Protein AF-A0A9D1NBH6-F1 (afdb_monomer)

pLDDT: mean 83.74, std 15.56, range [37.09, 98.56]

Foldseek 3Di:
DDDPPLCDLVNLLVLLLVQCQVPAPVCQDLVNSCVSVVHHSVSNCVNAVDSVSSLVSNLVVLVVVLVVLQPDDDPVDQNLLSNLLSLLVCLQNRLRSNCSHPVDDDPDPVPPAPVLPHPPPNPVQLVSCCVPPVDDSVLSSVLNVQSVVVSVVSSVCNSVVVDDDDSVRSSVVSVVSSVVSVVVCVVVVVVVVVD

Organism: NCBI:txid2840952

Sequence (195 aa):
MPPKIRISKEEIGRQAFELVRRQGIDALTAKSLARALNCSTQPIFWWFGTMQEVTDCVIRQAKNLFAEYVRRSDADSHAFKAIGLNYIAFAKDEKELFKLLFMRRRADAADTPDIVNSEENSPFILEAVRAESGLSEDDAKRVFRELWLFSHGIATMIATATADFGDRAIRQMLSDVYRGVLLHIESTGDRSDRR

Structure (mmCIF, N/CA/C/O backbone):
data_AF-A0A9D1NBH6-F1
#
_entry.id   AF-A0A9D1NBH6-F1
#
loop_
_atom_site.group_PDB
_atom_site.id
_atom_site.type_symbol
_atom_site.label_atom_id
_atom_site.label_alt_id
_atom_site.label_comp_id
_atom_site.label_asym_id
_atom_site.label_entity_id
_atom_site.label_seq_id
_atom_site.pdbx_PDB_ins_code
_atom_site.Cartn_x
_atom_site.Cartn_y
_atom_site.Cartn_z
_atom_site.occupancy
_atom_site.B_iso_or_equiv
_atom_site.auth_seq_id
_atom_site.auth_comp_id
_atom_site.auth_asym_id
_atom_site.auth_atom_id
_atom_site.pdbx_PDB_model_num
ATOM 1 N N . MET A 1 1 ? 13.094 10.812 -44.076 1.00 44.03 1 MET A N 1
ATOM 2 C CA . MET A 1 1 ? 13.658 10.645 -42.715 1.00 44.03 1 MET A CA 1
ATOM 3 C C . MET A 1 1 ? 12.732 9.722 -41.940 1.00 44.03 1 MET A C 1
ATOM 5 O O . MET A 1 1 ? 11.534 9.974 -41.998 1.00 44.03 1 MET A O 1
ATOM 9 N N . PRO A 1 2 ? 13.214 8.662 -41.270 1.00 40.12 2 PRO A N 1
ATOM 10 C CA . PRO A 1 2 ? 12.332 7.829 -40.464 1.00 40.12 2 PRO A CA 1
ATOM 11 C C . PRO A 1 2 ? 12.016 8.551 -39.141 1.00 40.12 2 PRO A C 1
ATOM 13 O O . PRO A 1 2 ? 12.884 9.253 -38.608 1.00 40.12 2 PRO A O 1
ATOM 16 N N . PRO A 1 3 ? 10.786 8.441 -38.618 1.00 50.81 3 PRO A N 1
ATOM 17 C CA . PRO A 1 3 ? 10.359 9.217 -37.466 1.00 50.81 3 PRO A CA 1
ATOM 18 C C . PRO A 1 3 ? 11.076 8.696 -36.216 1.00 50.81 3 PRO A C 1
ATOM 20 O O . PRO A 1 3 ? 10.952 7.526 -35.859 1.00 50.81 3 PRO A O 1
ATOM 23 N N . LYS A 1 4 ? 11.832 9.556 -35.522 1.00 56.53 4 LYS A N 1
ATOM 24 C CA . LYS A 1 4 ? 12.302 9.250 -34.164 1.00 56.53 4 LYS A CA 1
ATOM 25 C C . LYS A 1 4 ? 11.088 9.313 -33.245 1.00 56.53 4 LYS A C 1
ATOM 27 O O . LYS A 1 4 ? 10.774 10.382 -32.728 1.00 56.53 4 LYS A O 1
ATOM 32 N N . ILE A 1 5 ? 10.408 8.188 -33.045 1.00 57.88 5 ILE A N 1
ATOM 33 C CA . ILE A 1 5 ? 9.466 8.053 -31.933 1.00 57.88 5 ILE A CA 1
ATOM 34 C C . ILE A 1 5 ? 10.310 8.162 -30.658 1.00 57.88 5 ILE A C 1
ATOM 36 O O . ILE A 1 5 ? 11.003 7.229 -30.256 1.00 57.88 5 ILE A O 1
ATOM 40 N N . ARG A 1 6 ? 10.347 9.370 -30.089 1.00 73.75 6 ARG A N 1
ATOM 41 C CA . ARG A 1 6 ? 10.989 9.667 -28.810 1.00 73.75 6 ARG A CA 1
ATOM 42 C C . ARG A 1 6 ? 10.035 9.190 -27.726 1.00 73.75 6 ARG A C 1
ATOM 44 O O . ARG A 1 6 ? 9.086 9.893 -27.402 1.00 73.75 6 ARG A O 1
ATOM 51 N N . ILE A 1 7 ? 10.270 7.993 -27.199 1.00 86.69 7 ILE A N 1
ATOM 52 C CA . ILE A 1 7 ? 9.610 7.547 -25.970 1.00 86.69 7 ILE A CA 1
ATOM 53 C C . ILE A 1 7 ? 9.874 8.615 -24.903 1.00 86.69 7 ILE A C 1
ATOM 55 O O . ILE A 1 7 ? 11.026 9.020 -24.706 1.00 86.69 7 ILE A O 1
ATOM 59 N N . SER A 1 8 ? 8.809 9.122 -24.286 1.00 93.19 8 SER A N 1
ATOM 60 C CA . SER A 1 8 ? 8.903 10.188 -23.293 1.00 93.19 8 SER A CA 1
ATOM 61 C C . SER A 1 8 ? 9.285 9.632 -21.919 1.00 93.19 8 SER A C 1
ATOM 63 O O . SER A 1 8 ? 9.157 8.431 -21.655 1.00 93.19 8 SER A O 1
ATOM 65 N N . LYS A 1 9 ? 9.750 10.511 -21.026 1.00 94.56 9 LYS A N 1
ATOM 66 C CA . LYS A 1 9 ? 10.079 10.139 -19.645 1.00 94.56 9 LYS A CA 1
ATOM 67 C C . LYS A 1 9 ? 8.855 9.596 -18.902 1.00 94.56 9 LYS A C 1
ATOM 69 O O . LYS A 1 9 ? 8.974 8.644 -18.134 1.00 94.56 9 LYS A O 1
ATOM 74 N N . GLU A 1 10 ? 7.690 10.178 -19.168 1.00 95.38 10 GLU A N 1
ATOM 75 C CA . GLU A 1 10 ? 6.401 9.805 -18.582 1.00 95.38 10 GLU A CA 1
ATOM 76 C C . GLU A 1 10 ? 5.987 8.400 -19.019 1.00 95.38 10 GLU A C 1
ATOM 78 O O . GLU A 1 10 ? 5.589 7.596 -18.181 1.00 95.38 10 GLU A O 1
ATOM 83 N N . GLU A 1 11 ? 6.143 8.067 -20.304 1.00 95.69 11 GLU A N 1
ATOM 84 C CA . GLU A 1 11 ? 5.810 6.733 -20.811 1.00 95.69 11 GLU A CA 1
ATOM 85 C C . GLU A 1 11 ? 6.718 5.654 -20.206 1.00 95.69 11 GLU A C 1
ATOM 87 O O . GLU A 1 11 ? 6.232 4.604 -19.787 1.00 95.69 11 GLU A O 1
ATOM 92 N N . ILE A 1 12 ? 8.022 5.925 -20.073 1.00 96.94 12 ILE A N 1
ATOM 93 C CA . ILE A 1 12 ? 8.953 5.014 -19.386 1.00 96.94 12 ILE A CA 1
ATOM 94 C C . ILE A 1 12 ? 8.532 4.826 -17.925 1.00 96.94 12 ILE A C 1
ATOM 96 O O . ILE A 1 12 ? 8.467 3.692 -17.448 1.00 96.94 12 ILE A O 1
ATOM 100 N N . GLY A 1 13 ? 8.219 5.919 -17.222 1.00 97.62 13 GLY A N 1
ATOM 101 C CA . GLY A 1 13 ? 7.777 5.882 -15.828 1.00 97.62 13 GLY A CA 1
ATOM 102 C C . GLY A 1 13 ? 6.480 5.094 -15.637 1.00 97.62 13 GLY A C 1
ATOM 103 O O . GLY A 1 13 ? 6.385 4.291 -14.708 1.00 97.62 13 GLY A O 1
ATOM 104 N N . ARG A 1 14 ? 5.507 5.269 -16.537 1.00 98.12 14 ARG A N 1
ATOM 105 C CA . ARG A 1 14 ? 4.223 4.556 -16.527 1.00 98.12 14 ARG A CA 1
ATOM 106 C C . ARG A 1 14 ? 4.402 3.058 -16.770 1.00 98.12 14 ARG A C 1
ATOM 108 O O . ARG A 1 14 ? 3.813 2.247 -16.063 1.00 98.12 14 ARG A O 1
ATOM 115 N N . GLN A 1 15 ? 5.232 2.679 -17.741 1.00 98.06 15 GLN A N 1
ATOM 116 C CA . GLN A 1 15 ? 5.502 1.268 -18.041 1.00 98.06 15 GLN A CA 1
ATOM 117 C C . GLN A 1 15 ? 6.298 0.588 -16.928 1.00 98.06 15 GLN A C 1
ATOM 119 O O . GLN A 1 15 ? 6.012 -0.555 -16.580 1.00 98.06 15 GLN A O 1
ATOM 124 N N . ALA A 1 16 ? 7.259 1.292 -16.324 1.00 98.38 16 ALA A N 1
ATOM 125 C CA . ALA A 1 16 ? 7.968 0.803 -15.147 1.00 98.38 16 ALA A CA 1
ATOM 126 C C . ALA A 1 16 ? 7.008 0.574 -13.970 1.00 98.38 16 ALA A C 1
ATOM 128 O O . ALA A 1 16 ? 7.082 -0.464 -13.314 1.00 98.38 16 ALA A O 1
ATOM 129 N N . PHE A 1 17 ? 6.082 1.509 -13.737 1.00 98.56 17 PHE A N 1
ATOM 130 C CA . PHE A 1 17 ? 5.063 1.382 -12.700 1.00 98.56 17 PHE A CA 1
ATOM 131 C C . PHE A 1 17 ? 4.156 0.169 -12.934 1.00 98.56 17 PHE A C 1
ATOM 133 O O . PHE A 1 17 ? 4.021 -0.667 -12.043 1.00 98.56 17 PHE A O 1
ATOM 140 N N . GLU A 1 18 ? 3.601 0.016 -14.139 1.00 98.44 18 GLU A N 1
ATOM 141 C CA . GLU A 1 18 ? 2.745 -1.125 -14.490 1.00 98.44 18 GLU A CA 1
ATOM 142 C C . GLU A 1 18 ? 3.483 -2.468 -14.412 1.00 98.44 18 GLU A C 1
ATOM 144 O O . GLU A 1 18 ? 2.909 -3.469 -13.978 1.00 98.44 18 GLU A O 1
ATOM 149 N N . LEU A 1 19 ? 4.764 -2.501 -14.792 1.00 98.31 19 LEU A N 1
ATOM 150 C CA . LEU A 1 19 ? 5.593 -3.697 -14.675 1.00 98.31 19 LEU A CA 1
ATOM 151 C C . LEU A 1 19 ? 5.734 -4.129 -13.211 1.00 98.31 19 LEU A C 1
ATOM 153 O O . LEU A 1 19 ? 5.479 -5.290 -12.891 1.00 98.31 19 LEU A O 1
ATOM 157 N N . VAL A 1 20 ? 6.078 -3.194 -12.321 1.00 98.31 20 VAL A N 1
ATOM 158 C CA . VAL A 1 20 ? 6.228 -3.477 -10.886 1.00 98.31 20 VAL A CA 1
ATOM 159 C C . VAL A 1 20 ? 4.894 -3.833 -10.245 1.00 98.31 20 VAL A C 1
ATOM 161 O O . VAL A 1 20 ? 4.825 -4.796 -9.488 1.00 98.31 20 VAL A O 1
ATOM 164 N N . ARG A 1 21 ? 3.822 -3.114 -10.585 1.00 98.12 21 ARG A N 1
ATOM 165 C CA . ARG A 1 21 ? 2.466 -3.376 -10.090 1.00 98.12 21 ARG A CA 1
ATOM 166 C C . ARG A 1 21 ? 2.010 -4.812 -10.361 1.00 98.12 21 ARG A C 1
ATOM 168 O O . ARG A 1 21 ? 1.320 -5.398 -9.534 1.00 98.12 21 ARG A O 1
ATOM 175 N N . ARG A 1 22 ? 2.401 -5.384 -11.505 1.00 97.25 22 ARG A N 1
ATOM 176 C CA . ARG A 1 22 ? 1.990 -6.733 -11.930 1.00 97.25 22 ARG A CA 1
ATOM 177 C C . ARG A 1 22 ? 2.944 -7.842 -11.502 1.00 97.25 22 ARG A C 1
ATOM 179 O O . ARG A 1 22 ? 2.490 -8.955 -11.271 1.00 97.25 22 ARG A O 1
ATOM 186 N N . GLN A 1 23 ? 4.250 -7.576 -11.499 1.00 97.25 23 GLN A N 1
ATOM 187 C CA . GLN A 1 23 ? 5.280 -8.622 -11.405 1.00 97.25 23 GLN A CA 1
ATOM 188 C C . GLN A 1 23 ? 6.249 -8.434 -10.233 1.00 97.25 23 GLN A C 1
ATOM 190 O O . GLN A 1 23 ? 7.133 -9.264 -10.039 1.00 97.25 23 GLN A O 1
ATOM 195 N N . GLY A 1 24 ? 6.102 -7.363 -9.457 1.00 96.38 24 GLY A N 1
ATOM 196 C CA . GLY A 1 24 ? 6.995 -7.052 -8.351 1.00 96.38 24 GLY A CA 1
ATOM 197 C C . GLY A 1 24 ? 8.229 -6.265 -8.777 1.00 96.38 24 GLY A C 1
ATOM 198 O O . GLY A 1 24 ? 8.545 -6.103 -9.958 1.00 96.38 24 GLY A O 1
ATOM 199 N N . ILE A 1 25 ? 8.935 -5.739 -7.777 1.00 95.38 25 ILE A N 1
ATOM 200 C CA . ILE A 1 25 ? 10.095 -4.869 -7.996 1.00 95.38 25 ILE A CA 1
ATOM 201 C C . ILE A 1 25 ? 11.268 -5.597 -8.660 1.00 95.38 25 ILE A C 1
ATOM 203 O O . ILE A 1 25 ? 11.984 -4.996 -9.454 1.00 95.38 25 ILE A O 1
ATOM 207 N N . ASP A 1 26 ? 11.420 -6.898 -8.412 1.00 95.31 26 ASP A N 1
ATOM 208 C CA . ASP A 1 26 ? 12.502 -7.708 -8.982 1.00 95.31 26 ASP A CA 1
ATOM 209 C C . ASP A 1 26 ? 12.383 -7.849 -10.508 1.00 95.31 26 ASP A C 1
ATOM 211 O O . ASP A 1 26 ? 13.375 -8.067 -11.206 1.00 95.31 26 ASP A O 1
ATOM 215 N N . ALA A 1 27 ? 11.176 -7.664 -11.054 1.00 97.19 27 ALA A N 1
ATOM 216 C CA . ALA A 1 27 ? 10.950 -7.639 -12.491 1.00 97.19 27 ALA A CA 1
ATOM 217 C C . ALA A 1 27 ? 11.436 -6.338 -13.147 1.00 97.19 27 ALA A C 1
ATOM 219 O O . ALA A 1 27 ? 11.574 -6.303 -14.373 1.00 97.19 27 ALA A O 1
ATOM 220 N N . LEU A 1 28 ? 11.706 -5.268 -12.388 1.00 97.69 28 LEU A N 1
ATOM 221 C CA . LEU A 1 28 ? 12.133 -3.975 -12.922 1.00 97.69 28 LEU A CA 1
ATOM 222 C C . LEU A 1 28 ? 13.627 -3.985 -13.263 1.00 97.69 28 LEU A C 1
ATOM 224 O O . LEU A 1 28 ? 14.491 -3.623 -12.470 1.00 97.69 28 LEU A O 1
ATOM 228 N N . THR A 1 29 ? 13.930 -4.349 -14.504 1.00 97.81 29 THR A N 1
ATOM 229 C CA . THR A 1 29 ? 15.283 -4.309 -15.065 1.00 97.81 29 THR A CA 1
ATOM 230 C C . THR A 1 29 ? 15.282 -3.477 -16.340 1.00 97.81 29 THR A C 1
ATOM 232 O O . THR A 1 29 ? 14.254 -3.356 -17.009 1.00 97.81 29 THR A O 1
ATOM 235 N N . ALA A 1 30 ? 16.444 -2.960 -16.747 1.00 97.25 30 ALA A N 1
ATOM 236 C CA . ALA A 1 30 ? 16.554 -2.236 -18.015 1.00 97.25 30 ALA A CA 1
ATOM 237 C C . ALA A 1 30 ? 16.048 -3.081 -19.200 1.00 97.25 30 ALA A C 1
ATOM 239 O O . ALA A 1 30 ? 15.376 -2.568 -20.090 1.00 97.25 30 ALA A O 1
ATOM 240 N N . LYS A 1 31 ? 16.322 -4.393 -19.193 1.00 97.38 31 LYS A N 1
ATOM 241 C CA . LYS A 1 31 ? 15.937 -5.317 -20.268 1.00 97.38 31 LYS A CA 1
ATOM 242 C C . LYS A 1 31 ? 14.430 -5.576 -20.311 1.00 97.38 31 LYS A C 1
ATOM 244 O O . LYS A 1 31 ? 13.850 -5.561 -21.395 1.00 97.38 31 LYS A O 1
ATOM 249 N N . SER A 1 32 ? 13.803 -5.845 -19.167 1.00 97.94 32 SER A N 1
ATOM 250 C CA . SER A 1 32 ? 12.354 -6.081 -19.097 1.00 97.94 32 SER A CA 1
ATOM 251 C C . SER A 1 32 ? 11.569 -4.810 -19.418 1.00 97.94 32 SER A C 1
ATOM 253 O O . SER A 1 32 ? 10.613 -4.879 -20.188 1.00 97.94 32 SER A O 1
ATOM 255 N N . LEU A 1 33 ? 12.022 -3.651 -18.932 1.00 97.50 33 LEU A N 1
ATOM 256 C CA . LEU A 1 33 ? 11.413 -2.360 -19.243 1.00 97.50 33 LEU A CA 1
ATOM 257 C C . LEU A 1 33 ? 11.552 -2.003 -20.730 1.00 97.50 33 LEU A C 1
ATOM 259 O O . LEU A 1 33 ? 10.570 -1.634 -21.367 1.00 97.50 33 LEU A O 1
ATOM 263 N N . ALA A 1 34 ? 12.735 -2.194 -21.320 1.00 96.12 34 ALA A N 1
ATOM 264 C CA . ALA A 1 34 ? 12.955 -1.971 -22.750 1.00 96.12 34 ALA A CA 1
ATOM 265 C C . ALA A 1 34 ? 12.081 -2.888 -23.620 1.00 96.12 34 ALA A C 1
ATOM 267 O O . ALA A 1 34 ? 11.522 -2.450 -24.624 1.00 96.12 34 ALA A O 1
ATOM 268 N N . ARG A 1 35 ? 11.901 -4.150 -23.203 1.00 96.56 35 ARG A N 1
ATOM 269 C CA . ARG A 1 35 ? 10.979 -5.085 -23.859 1.00 96.56 35 ARG A CA 1
ATOM 270 C C . ARG A 1 35 ? 9.528 -4.604 -23.772 1.00 96.56 35 ARG A C 1
ATOM 272 O O . ARG A 1 35 ? 8.839 -4.654 -24.784 1.00 96.56 35 ARG A O 1
ATOM 279 N N . ALA A 1 36 ? 9.076 -4.136 -22.607 1.00 95.19 36 ALA A N 1
ATOM 280 C CA . ALA A 1 36 ? 7.722 -3.601 -22.429 1.00 95.19 36 ALA A CA 1
ATOM 281 C C . ALA A 1 36 ? 7.468 -2.350 -23.292 1.00 95.19 36 ALA A C 1
ATOM 283 O O . ALA A 1 36 ? 6.374 -2.165 -23.816 1.00 95.19 36 ALA A O 1
ATOM 284 N N . LEU A 1 37 ? 8.503 -1.534 -23.491 1.00 94.19 37 LEU A N 1
ATOM 285 C CA . LEU A 1 37 ? 8.489 -0.330 -24.324 1.00 94.19 37 LEU A CA 1
ATOM 286 C C . LEU A 1 37 ? 8.741 -0.591 -25.819 1.00 94.19 37 LEU A C 1
ATOM 288 O O . LEU A 1 37 ? 8.712 0.347 -26.615 1.00 94.19 37 LEU A O 1
ATOM 292 N N . ASN A 1 38 ? 9.015 -1.842 -26.206 1.00 93.88 38 ASN A N 1
ATOM 293 C CA . ASN A 1 38 ? 9.424 -2.232 -27.556 1.00 93.88 38 ASN A CA 1
ATOM 294 C C . ASN A 1 38 ? 10.607 -1.398 -28.102 1.00 93.88 38 ASN A C 1
ATOM 296 O O . ASN A 1 38 ? 10.596 -0.931 -29.243 1.00 93.88 38 ASN A O 1
ATOM 300 N N . CYS A 1 39 ? 11.636 -1.184 -27.276 1.00 92.69 39 CYS A N 1
ATOM 301 C CA . CYS A 1 39 ? 12.831 -0.421 -27.636 1.00 92.69 39 CYS A CA 1
ATOM 302 C C . CYS A 1 39 ? 14.130 -1.082 -27.146 1.00 92.69 39 CYS A C 1
ATOM 304 O O . CYS A 1 39 ? 14.119 -2.119 -26.484 1.00 92.69 39 CYS A O 1
ATOM 306 N N . SER A 1 40 ? 15.281 -0.486 -27.479 1.00 93.44 40 SER A N 1
ATOM 307 C CA . SER A 1 40 ? 16.550 -0.832 -26.824 1.00 93.44 40 SER A CA 1
ATOM 308 C C . SER A 1 40 ? 16.593 -0.267 -25.398 1.00 93.44 40 SER A C 1
ATOM 310 O O . SER A 1 40 ? 15.717 0.488 -24.986 1.00 93.44 40 SER A O 1
ATOM 312 N N . THR A 1 41 ? 17.608 -0.611 -24.610 1.00 95.06 41 THR A N 1
ATOM 313 C CA . THR A 1 41 ? 17.762 -0.064 -23.249 1.00 95.06 41 THR A CA 1
ATOM 314 C C . THR A 1 41 ? 18.207 1.400 -23.237 1.00 95.06 41 THR A C 1
ATOM 316 O O . THR A 1 41 ? 17.977 2.113 -22.266 1.00 95.06 41 THR A O 1
ATOM 319 N N . GLN A 1 42 ? 18.827 1.875 -24.316 1.00 92.88 42 GLN A N 1
ATOM 320 C CA . GLN A 1 42 ? 19.466 3.188 -24.374 1.00 92.88 42 GLN A CA 1
ATOM 321 C C . GLN A 1 42 ? 18.503 4.383 -24.193 1.00 92.88 42 GLN A C 1
ATOM 323 O O . GLN A 1 42 ? 18.857 5.290 -23.444 1.00 92.88 42 GLN A O 1
ATOM 328 N N . PRO A 1 43 ? 17.279 4.391 -24.763 1.00 91.75 43 PRO A N 1
ATOM 329 C CA . PRO A 1 43 ? 16.277 5.422 -24.487 1.00 91.75 43 PRO A CA 1
ATOM 330 C C . PRO A 1 43 ? 15.894 5.574 -23.011 1.00 91.75 43 PRO A C 1
ATOM 332 O O . PRO A 1 43 ? 15.571 6.681 -22.592 1.00 91.75 43 PRO A O 1
ATOM 335 N N . ILE A 1 44 ? 15.947 4.499 -22.216 1.00 94.94 44 ILE A N 1
ATOM 336 C CA . ILE A 1 44 ? 15.673 4.566 -20.771 1.00 94.94 44 ILE A CA 1
ATOM 337 C C . ILE A 1 44 ? 16.750 5.419 -20.098 1.00 94.94 44 ILE A C 1
ATOM 339 O O . ILE A 1 44 ? 16.432 6.363 -19.378 1.00 94.94 44 ILE A O 1
ATOM 343 N N . PHE A 1 45 ? 18.016 5.136 -20.418 1.00 95.44 45 PHE A N 1
ATOM 344 C CA . PHE A 1 45 ? 19.171 5.818 -19.833 1.00 95.44 45 PHE A CA 1
ATOM 345 C C . PHE A 1 45 ? 19.367 7.263 -20.306 1.00 95.44 45 PHE A C 1
ATOM 347 O O . PHE A 1 45 ? 20.108 8.020 -19.690 1.00 95.44 45 PHE A O 1
ATOM 354 N N . TRP A 1 46 ? 18.686 7.682 -21.377 1.00 93.88 46 TRP A N 1
ATOM 355 C CA . TRP A 1 46 ? 18.621 9.097 -21.755 1.00 93.88 46 TRP A CA 1
ATOM 356 C C . TRP A 1 46 ? 17.764 9.928 -20.797 1.00 93.88 46 TRP A C 1
ATOM 358 O O . TRP A 1 46 ? 18.019 11.119 -20.639 1.00 93.88 46 TRP A O 1
ATOM 368 N N . TRP A 1 47 ? 16.748 9.319 -20.178 1.00 94.62 47 TRP A N 1
ATOM 369 C CA . TRP A 1 47 ? 15.791 10.009 -19.306 1.00 94.62 47 TRP A CA 1
ATOM 370 C C . TRP A 1 47 ? 16.007 9.756 -17.813 1.00 94.62 47 TRP A C 1
ATOM 372 O O . TRP A 1 47 ? 15.645 10.610 -16.993 1.00 94.62 47 TRP A O 1
ATOM 382 N N . PHE A 1 48 ? 16.562 8.590 -17.482 1.00 95.62 48 PHE A N 1
ATOM 383 C CA . PHE A 1 48 ? 16.889 8.143 -16.134 1.00 95.62 48 PHE A CA 1
ATOM 384 C C . PHE A 1 48 ? 18.356 7.724 -16.113 1.00 95.62 48 PHE A C 1
ATOM 386 O O . PHE A 1 48 ? 18.714 6.728 -16.735 1.00 95.62 48 PHE A O 1
ATOM 393 N N . GLY A 1 49 ? 19.213 8.460 -15.409 1.00 93.25 49 GLY A N 1
ATOM 394 C CA . GLY A 1 49 ? 20.653 8.191 -15.383 1.00 93.25 49 GLY A CA 1
ATOM 395 C C . GLY A 1 49 ? 20.990 6.793 -14.854 1.00 93.25 49 GLY A C 1
ATOM 396 O O . GLY A 1 49 ? 22.005 6.207 -15.230 1.00 93.25 49 GLY A O 1
ATOM 397 N N . THR A 1 50 ? 20.112 6.221 -14.024 1.00 96.50 50 THR A N 1
ATOM 398 C CA . THR A 1 50 ? 20.270 4.891 -13.428 1.00 96.50 50 THR A CA 1
ATOM 399 C C . THR A 1 50 ? 18.930 4.162 -13.276 1.00 96.50 50 THR A C 1
ATOM 401 O O . THR A 1 50 ? 17.860 4.770 -13.284 1.00 96.50 50 THR A O 1
ATOM 404 N N . MET A 1 51 ? 18.974 2.842 -13.054 1.00 96.50 51 MET A N 1
ATOM 405 C CA . MET A 1 51 ? 17.778 2.073 -12.665 1.00 96.50 51 MET A CA 1
ATOM 406 C C . MET A 1 51 ? 17.248 2.452 -11.273 1.00 96.50 51 MET A C 1
ATOM 408 O O . MET A 1 51 ? 16.072 2.215 -10.989 1.00 96.50 51 MET A O 1
ATOM 412 N N . GLN A 1 52 ? 18.082 3.062 -10.424 1.00 95.06 52 GLN A N 1
ATOM 413 C CA . GLN A 1 52 ? 17.631 3.611 -9.148 1.00 95.06 52 GLN A CA 1
ATOM 414 C C . GLN A 1 52 ? 16.660 4.774 -9.384 1.00 95.06 52 GLN A C 1
ATOM 416 O O . GLN A 1 52 ? 15.562 4.755 -8.844 1.00 95.06 52 GLN A O 1
ATOM 421 N N . GLU A 1 53 ? 16.970 5.696 -10.301 1.00 96.50 53 GLU A N 1
ATOM 422 C CA . GLU A 1 53 ? 16.058 6.802 -10.640 1.00 96.50 53 GLU A CA 1
ATOM 423 C C . GLU A 1 53 ? 14.717 6.317 -11.221 1.00 96.50 53 GLU A C 1
ATOM 425 O O . GLU A 1 53 ? 13.667 6.922 -10.979 1.00 96.50 53 GLU A O 1
ATOM 430 N N . VAL A 1 54 ? 14.728 5.215 -11.983 1.00 97.62 54 VAL A N 1
ATOM 431 C CA . VAL A 1 54 ? 13.494 4.561 -12.456 1.00 97.62 54 VAL A CA 1
ATOM 432 C C . VAL A 1 54 ? 12.708 4.002 -11.268 1.00 97.62 54 VAL A C 1
ATOM 434 O O . VAL A 1 54 ? 11.499 4.212 -11.172 1.00 97.62 54 VAL A O 1
ATOM 437 N N . THR A 1 55 ? 13.390 3.335 -10.336 1.00 95.56 55 THR A N 1
ATOM 438 C CA . THR A 1 55 ? 12.788 2.791 -9.109 1.00 95.56 55 THR A CA 1
ATOM 439 C C . THR A 1 55 ? 12.160 3.897 -8.260 1.00 95.56 55 THR A C 1
ATOM 441 O O . THR A 1 55 ? 11.012 3.764 -7.841 1.00 95.56 55 THR A O 1
ATOM 444 N N . ASP A 1 56 ? 12.843 5.025 -8.081 1.00 93.62 56 ASP A N 1
ATOM 445 C CA . ASP A 1 56 ? 12.336 6.173 -7.322 1.00 93.62 56 ASP A CA 1
ATOM 446 C C . ASP A 1 56 ? 11.117 6.811 -8.005 1.00 93.62 56 ASP A C 1
ATOM 448 O O . ASP A 1 56 ? 10.178 7.273 -7.351 1.00 93.62 56 ASP A O 1
ATOM 452 N N . CYS A 1 57 ? 11.081 6.811 -9.342 1.00 96.31 57 CYS A N 1
ATOM 453 C CA . CYS A 1 57 ? 9.903 7.216 -10.107 1.00 96.31 57 CYS A CA 1
ATOM 454 C C . CYS A 1 57 ? 8.705 6.287 -9.863 1.00 96.31 57 CYS A C 1
ATOM 456 O O . CYS A 1 57 ? 7.587 6.778 -9.690 1.00 96.31 57 CYS A O 1
ATOM 458 N N . VAL A 1 58 ? 8.924 4.972 -9.793 1.00 97.00 58 VAL A N 1
ATOM 459 C CA . VAL A 1 58 ? 7.873 4.001 -9.450 1.00 97.00 58 VAL A CA 1
ATOM 460 C C . VAL A 1 58 ? 7.410 4.175 -8.004 1.00 97.00 58 VAL A C 1
ATOM 462 O O . VAL A 1 58 ? 6.206 4.215 -7.762 1.00 97.00 58 VAL A O 1
ATOM 465 N N . ILE A 1 59 ? 8.330 4.345 -7.048 1.00 92.69 59 ILE A N 1
ATOM 466 C CA . ILE A 1 59 ? 7.994 4.560 -5.631 1.00 92.69 59 ILE A CA 1
ATOM 467 C C . ILE A 1 59 ? 7.131 5.813 -5.463 1.00 92.69 59 ILE A C 1
ATOM 469 O O . ILE A 1 59 ? 6.134 5.767 -4.747 1.00 92.69 59 ILE A O 1
ATOM 473 N N . ARG A 1 60 ? 7.459 6.921 -6.141 1.00 92.38 60 ARG A N 1
ATOM 474 C CA . ARG A 1 60 ? 6.632 8.140 -6.106 1.00 92.38 60 ARG A CA 1
ATOM 475 C C . ARG A 1 60 ? 5.224 7.905 -6.653 1.00 92.38 60 ARG A C 1
ATOM 477 O O . ARG A 1 60 ? 4.260 8.304 -6.010 1.00 92.38 60 ARG A O 1
ATOM 484 N N . GLN A 1 61 ? 5.090 7.223 -7.791 1.00 95.62 61 GLN A N 1
ATOM 485 C CA . GLN A 1 61 ? 3.774 6.877 -8.347 1.00 95.62 61 GLN A CA 1
ATOM 486 C C . GLN A 1 61 ? 2.978 5.961 -7.403 1.00 95.62 61 GLN A C 1
ATOM 488 O O . GLN A 1 61 ? 1.793 6.191 -7.178 1.00 95.62 61 GLN A O 1
ATOM 493 N N . ALA A 1 62 ? 3.636 4.978 -6.784 1.00 93.69 62 ALA A N 1
ATOM 494 C CA . ALA A 1 62 ? 3.016 4.089 -5.805 1.00 93.69 62 ALA A CA 1
ATOM 495 C C . ALA A 1 62 ? 2.558 4.838 -4.544 1.00 93.69 62 ALA A C 1
ATOM 497 O O . ALA A 1 62 ? 1.456 4.589 -4.064 1.00 93.69 62 ALA A O 1
ATOM 498 N N . LYS A 1 63 ? 3.358 5.785 -4.032 1.00 88.38 63 LYS A N 1
ATOM 499 C CA . LYS A 1 63 ? 2.967 6.662 -2.915 1.00 88.38 63 LYS A CA 1
ATOM 500 C C . LYS A 1 63 ? 1.749 7.521 -3.263 1.00 88.38 63 LYS A C 1
ATOM 502 O O . LYS A 1 63 ? 0.850 7.636 -2.438 1.00 88.38 63 LYS A O 1
ATOM 507 N N . ASN A 1 64 ? 1.696 8.078 -4.475 1.00 89.19 64 ASN A N 1
ATOM 508 C CA . ASN A 1 64 ? 0.546 8.863 -4.933 1.00 89.19 64 ASN A CA 1
ATOM 509 C C . ASN A 1 64 ? -0.730 8.014 -4.972 1.00 89.19 64 ASN A C 1
ATOM 511 O O . ASN A 1 64 ? -1.736 8.415 -4.393 1.00 89.19 64 ASN A O 1
ATOM 515 N N . LEU A 1 65 ? -0.661 6.815 -5.562 1.00 93.31 65 LEU A N 1
ATOM 516 C CA . LEU A 1 65 ? -1.792 5.886 -5.582 1.00 93.31 65 LEU A CA 1
ATOM 517 C C . LEU A 1 65 ? -2.217 5.490 -4.162 1.00 93.31 65 LEU A C 1
ATOM 519 O O . LEU A 1 65 ? -3.398 5.514 -3.836 1.00 93.31 65 LEU A O 1
ATOM 523 N N . PHE A 1 66 ? -1.267 5.173 -3.283 1.00 89.44 66 PHE A N 1
ATOM 524 C CA . PHE A 1 66 ? -1.567 4.869 -1.884 1.00 89.44 66 PHE A CA 1
ATOM 525 C C . PHE A 1 66 ? -2.275 6.037 -1.175 1.00 89.44 66 PHE A C 1
ATOM 527 O O . PHE A 1 66 ? -3.254 5.825 -0.459 1.00 89.44 66 PHE A O 1
ATOM 534 N N . ALA A 1 67 ? -1.837 7.276 -1.415 1.00 83.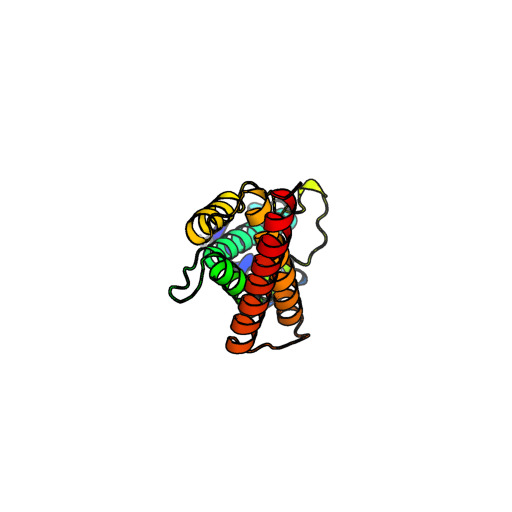56 67 ALA A N 1
ATOM 535 C CA . ALA A 1 67 ? -2.477 8.462 -0.856 1.00 83.56 67 ALA A CA 1
ATOM 536 C C . ALA A 1 67 ? -3.922 8.645 -1.361 1.00 83.56 67 ALA A C 1
ATOM 538 O O . ALA A 1 67 ? -4.771 9.132 -0.616 1.00 83.56 67 ALA A O 1
ATOM 539 N N . GLU A 1 68 ? -4.231 8.237 -2.596 1.00 88.69 68 GLU A N 1
ATOM 540 C CA . GLU A 1 68 ? -5.612 8.195 -3.097 1.00 88.69 68 GLU A CA 1
ATOM 541 C C . GLU A 1 68 ? -6.463 7.168 -2.346 1.00 88.69 68 GLU A C 1
ATOM 543 O O . GLU A 1 68 ? -7.600 7.478 -2.005 1.00 88.69 68 GLU A O 1
ATOM 548 N N . TYR A 1 69 ? -5.926 5.979 -2.040 1.00 89.31 69 TYR A N 1
ATOM 549 C CA . TYR A 1 69 ? -6.637 4.976 -1.237 1.00 89.31 69 TYR A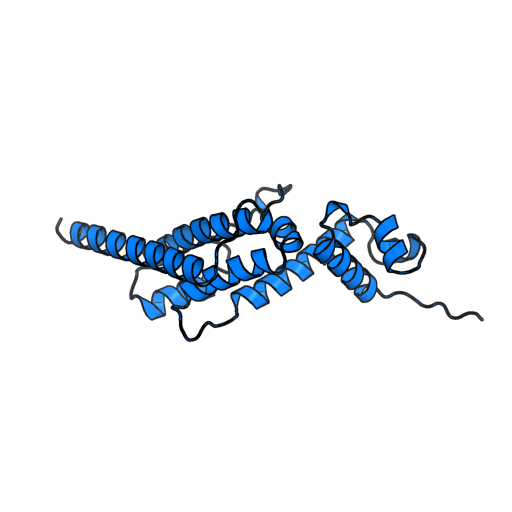 CA 1
ATOM 550 C C . TYR A 1 69 ? -6.956 5.509 0.158 1.00 89.31 69 TYR A C 1
ATOM 552 O O . TYR A 1 69 ? -8.111 5.469 0.568 1.00 89.31 69 TYR A O 1
ATOM 560 N N . VAL A 1 70 ? -5.962 6.046 0.872 1.00 81.19 70 VAL A N 1
ATOM 561 C CA . VAL A 1 70 ? -6.134 6.523 2.257 1.00 81.19 70 VAL A CA 1
ATOM 562 C C . VAL A 1 70 ? -7.178 7.638 2.361 1.00 81.19 70 VAL A C 1
ATOM 564 O O . VAL A 1 70 ? -7.910 7.687 3.347 1.00 81.19 70 VAL A O 1
ATOM 567 N N . ARG A 1 71 ? -7.293 8.497 1.339 1.00 77.88 71 ARG A N 1
ATOM 568 C CA . ARG A 1 71 ? -8.262 9.606 1.298 1.00 77.88 71 ARG A CA 1
ATOM 569 C C . ARG A 1 71 ? -9.690 9.194 0.929 1.00 77.88 71 ARG A C 1
ATOM 571 O O . ARG A 1 71 ? -10.572 10.051 0.961 1.00 77.88 71 ARG A O 1
ATOM 578 N N . ARG A 1 72 ? -9.952 7.934 0.560 1.00 84.56 72 ARG A N 1
ATOM 579 C CA . ARG A 1 72 ? -11.324 7.479 0.281 1.00 84.56 72 ARG A CA 1
ATOM 580 C C . ARG A 1 72 ? -12.154 7.573 1.561 1.00 84.56 72 ARG A C 1
ATOM 582 O O . ARG A 1 72 ? -11.792 6.996 2.581 1.00 84.56 72 ARG A O 1
ATOM 589 N N . SER A 1 73 ? -13.270 8.287 1.522 1.00 72.12 73 SER A N 1
ATOM 590 C CA . SER A 1 73 ? -14.221 8.260 2.629 1.00 72.12 73 SER A CA 1
ATOM 591 C C . SER A 1 73 ? -15.016 6.953 2.607 1.00 72.12 73 SER A C 1
ATOM 593 O O . SER A 1 73 ? -15.347 6.427 1.545 1.00 72.12 73 SER A O 1
ATOM 595 N N . ASP A 1 74 ? -15.335 6.434 3.789 1.00 72.75 74 ASP A N 1
ATOM 596 C CA . ASP A 1 74 ? -16.324 5.374 3.974 1.00 72.75 74 ASP A CA 1
ATOM 597 C C . ASP A 1 74 ? -17.455 5.984 4.805 1.00 72.75 74 ASP A C 1
ATOM 599 O O . ASP A 1 74 ? -17.269 6.273 5.985 1.00 72.75 74 ASP A O 1
ATOM 603 N N . ALA A 1 75 ? -18.597 6.251 4.166 1.00 66.75 75 ALA A N 1
ATOM 604 C CA . ALA A 1 75 ? -19.733 6.922 4.802 1.00 66.75 75 ALA A CA 1
ATOM 605 C C . ALA A 1 75 ? -20.320 6.121 5.979 1.00 66.75 75 ALA A C 1
ATOM 607 O O . ALA A 1 75 ? -20.973 6.696 6.845 1.00 66.75 75 ALA A O 1
ATOM 608 N N . ASP A 1 76 ? -20.052 4.814 6.030 1.00 68.56 76 ASP A N 1
ATOM 609 C CA . ASP A 1 76 ? -20.595 3.895 7.026 1.00 68.56 76 ASP A CA 1
ATOM 610 C C . ASP A 1 76 ? -19.596 3.604 8.161 1.00 68.56 76 ASP A C 1
ATOM 612 O O . ASP A 1 76 ? -19.803 2.692 8.969 1.00 68.56 76 ASP A O 1
ATOM 616 N N . SER A 1 77 ? -18.464 4.316 8.216 1.00 67.62 77 SER A N 1
ATOM 617 C CA . SER A 1 77 ? -17.403 4.075 9.196 1.00 67.62 77 SER A CA 1
ATOM 618 C C . SER A 1 77 ? -16.813 5.365 9.758 1.00 67.62 77 SER A C 1
ATOM 620 O O . SER A 1 77 ? -16.589 6.330 9.039 1.00 67.62 77 SER A O 1
ATOM 622 N N . HIS A 1 78 ? -16.463 5.323 11.045 1.00 73.38 78 HIS A N 1
ATOM 623 C CA . HIS A 1 78 ? -15.569 6.292 11.682 1.00 73.38 78 HIS A CA 1
ATOM 624 C C . HIS A 1 78 ? -14.328 6.539 10.824 1.00 73.38 78 HIS A C 1
ATOM 626 O O . HIS A 1 78 ? -13.763 5.584 10.272 1.00 73.38 78 HIS A O 1
ATOM 632 N N . ALA A 1 79 ? -13.864 7.784 10.759 1.00 71.38 79 ALA A N 1
ATOM 633 C CA . ALA A 1 79 ? -12.764 8.171 9.881 1.00 71.38 79 ALA A CA 1
ATOM 634 C C . ALA A 1 79 ? -11.494 7.301 10.070 1.00 71.38 79 ALA A C 1
ATOM 636 O O . ALA A 1 79 ? -10.878 6.890 9.085 1.00 71.38 79 ALA A O 1
ATOM 637 N N . PHE A 1 80 ? -11.157 6.886 11.302 1.00 72.81 80 PHE A N 1
ATOM 638 C CA . PHE A 1 80 ? -10.035 5.954 11.573 1.00 72.81 80 PHE A CA 1
ATOM 639 C C . PHE A 1 80 ? -10.227 4.581 10.979 1.00 72.81 80 PHE A C 1
ATOM 641 O O . PHE A 1 80 ? -9.295 3.979 10.441 1.00 72.81 80 PHE A O 1
ATOM 648 N N . LYS A 1 81 ? -11.444 4.063 11.107 1.00 80.62 81 LYS A N 1
ATOM 649 C CA . LYS A 1 81 ? -11.780 2.753 10.579 1.00 80.62 81 LYS A CA 1
ATOM 650 C C . LYS A 1 81 ? -11.731 2.785 9.055 1.00 80.62 81 LYS A C 1
ATOM 652 O O . LYS A 1 81 ? -11.199 1.847 8.469 1.00 80.62 81 LYS A O 1
ATOM 657 N N . ALA A 1 82 ? -12.203 3.866 8.431 1.00 83.62 82 ALA A N 1
ATOM 658 C CA . ALA A 1 82 ? -12.083 4.073 6.990 1.00 83.62 82 ALA A CA 1
ATOM 659 C C . ALA A 1 82 ? -10.612 4.030 6.540 1.00 83.62 82 ALA A C 1
ATOM 661 O O . ALA A 1 82 ? -10.276 3.289 5.620 1.00 83.62 82 ALA A O 1
ATOM 662 N N . ILE A 1 83 ? -9.710 4.715 7.254 1.00 82.00 83 ILE A N 1
ATOM 663 C CA . ILE A 1 83 ? -8.267 4.685 6.965 1.00 82.00 83 ILE A CA 1
ATOM 664 C C . ILE A 1 83 ? -7.707 3.256 7.033 1.00 82.00 83 ILE A C 1
ATOM 666 O O . ILE A 1 83 ? -7.028 2.822 6.100 1.00 82.00 83 ILE A O 1
ATOM 670 N N . GLY A 1 84 ? -8.005 2.504 8.100 1.00 87.94 84 GLY A N 1
ATOM 671 C CA . GLY A 1 84 ? -7.557 1.112 8.242 1.00 87.94 84 GLY A CA 1
ATOM 672 C C . GLY A 1 84 ? -8.092 0.198 7.134 1.00 87.94 84 GLY A C 1
ATOM 673 O O . GLY A 1 84 ? -7.343 -0.592 6.558 1.00 87.94 84 GLY A O 1
ATOM 674 N N . LEU A 1 85 ? -9.369 0.349 6.771 1.00 91.75 85 LEU A N 1
ATOM 675 C CA . LEU A 1 85 ? -9.993 -0.394 5.673 1.00 91.75 85 LEU A CA 1
ATOM 676 C C . LEU A 1 85 ? -9.340 -0.081 4.326 1.00 91.75 85 LEU A C 1
ATOM 678 O O . LEU A 1 85 ? -9.010 -1.002 3.584 1.00 91.75 85 LEU A O 1
ATOM 682 N N . ASN A 1 86 ? -9.098 1.194 4.033 1.00 90.69 86 ASN A N 1
ATOM 683 C CA . ASN A 1 86 ? -8.448 1.628 2.799 1.00 90.69 86 ASN A CA 1
ATOM 684 C C . ASN A 1 86 ? -6.998 1.143 2.702 1.00 90.69 86 ASN A C 1
ATOM 686 O O . ASN A 1 86 ? -6.545 0.749 1.627 1.00 90.69 86 ASN A O 1
ATOM 690 N N . TYR A 1 87 ? -6.279 1.140 3.827 1.00 91.62 87 TYR A N 1
ATOM 691 C CA . TYR A 1 87 ? -4.925 0.603 3.915 1.00 91.62 87 TYR A CA 1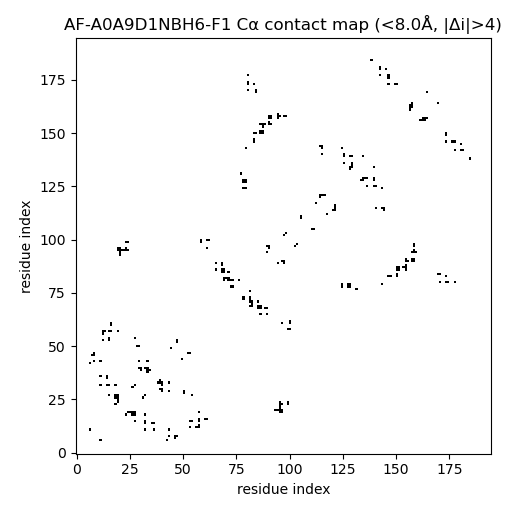
ATOM 692 C C . TYR A 1 87 ? -4.891 -0.890 3.555 1.00 91.62 87 TYR A C 1
ATOM 694 O O . TYR A 1 87 ? -4.061 -1.330 2.758 1.00 91.62 87 TYR A O 1
ATOM 702 N N . ILE A 1 88 ? -5.827 -1.667 4.106 1.00 95.00 88 ILE A N 1
ATOM 703 C CA . ILE A 1 88 ? -5.956 -3.102 3.824 1.00 95.00 88 ILE A CA 1
ATOM 704 C C . ILE A 1 88 ? -6.429 -3.343 2.383 1.00 95.00 88 ILE A C 1
ATOM 706 O O . ILE A 1 88 ? -5.926 -4.253 1.724 1.00 95.00 88 ILE A O 1
ATOM 710 N N . ALA A 1 89 ? -7.337 -2.513 1.863 1.00 95.19 89 ALA A N 1
ATOM 711 C CA . ALA A 1 89 ? -7.784 -2.578 0.473 1.00 95.19 89 ALA A CA 1
ATOM 712 C C . ALA A 1 89 ? -6.616 -2.374 -0.501 1.00 95.19 89 ALA A C 1
ATOM 714 O O . ALA A 1 89 ? -6.449 -3.165 -1.421 1.00 95.19 89 ALA A O 1
ATOM 715 N N . PHE A 1 90 ? -5.733 -1.403 -0.244 1.00 95.62 90 PHE A N 1
ATOM 716 C CA . PHE A 1 90 ? -4.526 -1.218 -1.052 1.00 95.62 90 PHE A CA 1
ATOM 717 C C . PHE A 1 90 ? -3.634 -2.469 -1.056 1.00 95.62 90 PHE A C 1
ATOM 719 O O . PHE A 1 90 ? -3.118 -2.859 -2.098 1.00 95.62 90 PHE A O 1
ATOM 726 N N . ALA A 1 91 ? -3.486 -3.150 0.082 1.00 96.06 91 ALA A N 1
ATOM 727 C CA . ALA A 1 91 ? -2.731 -4.401 0.145 1.00 96.06 91 ALA A CA 1
ATOM 728 C C . ALA A 1 91 ? -3.389 -5.550 -0.635 1.00 96.06 91 ALA A C 1
ATOM 730 O O . ALA A 1 91 ? -2.687 -6.397 -1.186 1.00 96.06 91 ALA A O 1
ATOM 731 N N . LYS A 1 92 ? -4.724 -5.580 -0.687 1.00 95.62 92 LYS A N 1
ATOM 732 C CA . LYS A 1 92 ? -5.506 -6.574 -1.432 1.00 95.62 92 LYS A CA 1
ATOM 733 C C . LYS A 1 92 ? -5.434 -6.338 -2.941 1.00 95.62 92 LYS A C 1
ATOM 735 O O . LYS A 1 92 ? -5.170 -7.284 -3.686 1.00 95.62 92 LYS A O 1
ATOM 740 N N . ASP A 1 93 ? -5.621 -5.089 -3.354 1.00 96.31 93 ASP A N 1
ATOM 741 C CA . ASP A 1 93 ? -5.738 -4.674 -4.752 1.00 96.31 93 ASP A CA 1
ATOM 742 C C . ASP A 1 93 ? -4.362 -4.515 -5.420 1.00 96.31 93 ASP A C 1
ATOM 744 O O . ASP A 1 93 ? -4.192 -4.853 -6.590 1.00 96.31 93 ASP A O 1
ATOM 748 N N . GLU A 1 94 ? -3.356 -4.052 -4.669 1.00 97.56 94 GLU A N 1
ATOM 749 C CA . GLU A 1 94 ? -2.044 -3.628 -5.174 1.00 97.56 94 GLU A CA 1
ATOM 750 C C . GLU A 1 94 ? -0.881 -4.332 -4.454 1.00 9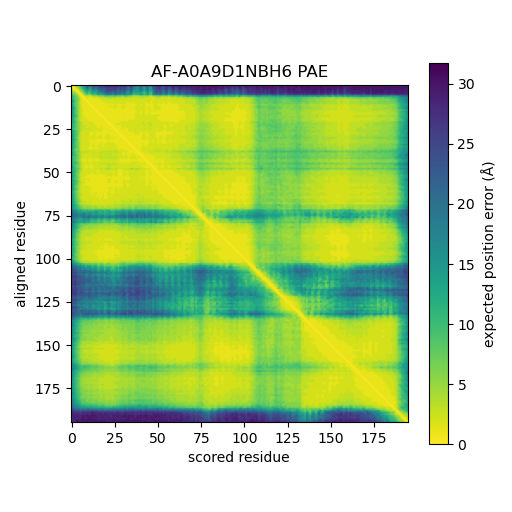7.56 94 GLU A C 1
ATOM 752 O O . GLU A 1 94 ? 0.089 -3.704 -4.024 1.00 97.56 94 GLU A O 1
ATOM 757 N N . LYS A 1 95 ? -0.958 -5.662 -4.319 1.00 96.56 95 LYS A N 1
ATOM 758 C CA . LYS A 1 95 ? -0.031 -6.500 -3.523 1.00 96.56 95 LYS A CA 1
ATOM 759 C C . LYS A 1 95 ? 1.453 -6.186 -3.735 1.00 96.56 95 LYS A C 1
ATOM 761 O O . LYS A 1 95 ? 2.210 -6.069 -2.771 1.00 96.56 95 LYS A O 1
ATOM 766 N N . GLU A 1 96 ? 1.888 -6.050 -4.986 1.00 97.62 96 GLU A N 1
ATOM 767 C CA . GLU A 1 96 ? 3.293 -5.766 -5.307 1.00 97.62 96 GLU A CA 1
ATOM 768 C C . GLU A 1 96 ? 3.714 -4.349 -4.915 1.00 97.62 96 GLU A C 1
ATOM 770 O O . GLU A 1 96 ? 4.829 -4.143 -4.432 1.00 97.62 96 GLU A O 1
ATOM 775 N N . LEU A 1 97 ? 2.813 -3.374 -5.052 1.00 96.50 97 LEU A N 1
ATOM 776 C CA . LEU A 1 97 ? 3.065 -2.000 -4.622 1.00 96.50 97 LEU A CA 1
ATOM 777 C C . LEU A 1 97 ? 3.042 -1.889 -3.095 1.00 96.50 97 LEU A C 1
ATOM 779 O O . LEU A 1 97 ? 3.873 -1.187 -2.524 1.00 96.50 97 LEU A O 1
ATOM 783 N N . PHE A 1 98 ? 2.163 -2.628 -2.416 1.00 95.56 98 PHE A N 1
ATOM 784 C CA . PHE A 1 98 ? 2.175 -2.735 -0.959 1.00 95.56 98 PHE A CA 1
ATOM 785 C C . PHE A 1 98 ? 3.511 -3.280 -0.455 1.00 95.56 98 PHE A C 1
ATOM 787 O O . PHE A 1 98 ? 4.153 -2.662 0.396 1.00 95.56 98 PHE A O 1
ATOM 794 N N . LYS A 1 99 ? 3.978 -4.392 -1.036 1.00 94.75 99 LYS A N 1
ATOM 795 C CA . LYS A 1 99 ? 5.289 -4.963 -0.711 1.00 94.75 99 LYS A CA 1
ATOM 796 C C . LYS A 1 99 ? 6.414 -3.965 -0.973 1.00 94.75 99 LYS A C 1
ATOM 798 O O . LYS A 1 99 ? 7.275 -3.786 -0.113 1.00 94.75 99 LYS A O 1
ATOM 803 N N . LEU A 1 100 ? 6.376 -3.273 -2.116 1.00 92.88 100 LEU A N 1
ATOM 804 C CA . LEU A 1 100 ? 7.343 -2.235 -2.475 1.00 92.88 100 LEU A CA 1
ATOM 805 C C . LEU A 1 100 ? 7.421 -1.124 -1.421 1.00 92.88 100 LEU A C 1
ATOM 807 O O . LEU A 1 100 ? 8.523 -0.719 -1.050 1.00 92.88 100 LEU A O 1
ATOM 811 N N . LEU A 1 101 ? 6.272 -0.626 -0.967 1.00 89.88 101 LEU A N 1
ATOM 812 C CA . LEU A 1 101 ? 6.203 0.512 -0.058 1.00 89.88 101 LEU A CA 1
ATOM 813 C C . LEU A 1 101 ? 6.489 0.126 1.397 1.00 89.88 101 LEU A C 1
ATOM 815 O O . LEU A 1 101 ? 7.178 0.874 2.090 1.00 89.88 101 LEU A O 1
ATOM 819 N N . PHE A 1 102 ? 5.986 -1.014 1.873 1.00 89.19 102 PHE A N 1
ATOM 820 C CA . PHE A 1 102 ? 5.921 -1.301 3.311 1.00 89.19 102 PHE A CA 1
ATOM 821 C C . PHE A 1 102 ? 6.690 -2.545 3.763 1.00 89.19 102 PHE A C 1
ATOM 823 O O . PHE A 1 102 ? 6.879 -2.716 4.961 1.00 89.19 102 PHE A O 1
ATOM 830 N N . MET A 1 103 ? 7.163 -3.394 2.845 1.00 89.81 103 MET A N 1
ATOM 831 C CA . MET A 1 103 ? 7.808 -4.671 3.195 1.00 89.81 103 MET A CA 1
ATOM 832 C C . MET A 1 103 ? 9.258 -4.789 2.713 1.00 89.81 103 MET A C 1
ATOM 834 O O . MET A 1 103 ? 9.841 -5.873 2.734 1.00 89.81 103 MET A O 1
ATOM 838 N N . ARG A 1 104 ? 9.867 -3.684 2.275 1.00 81.44 104 ARG A N 1
ATOM 839 C CA . ARG A 1 104 ? 11.278 -3.649 1.875 1.00 81.44 104 ARG A CA 1
ATOM 840 C C . ARG A 1 104 ? 12.138 -3.060 2.977 1.00 81.44 104 ARG A C 1
ATOM 842 O O . ARG A 1 104 ? 11.769 -2.076 3.617 1.00 81.44 104 ARG A O 1
ATOM 849 N N . ARG A 1 105 ? 13.339 -3.619 3.129 1.00 72.31 105 ARG A N 1
ATOM 850 C CA . ARG A 1 105 ? 14.403 -2.981 3.901 1.00 72.31 105 ARG A CA 1
ATOM 851 C C . ARG A 1 105 ? 14.763 -1.661 3.219 1.00 72.31 105 ARG A C 1
ATOM 853 O O . ARG A 1 105 ? 15.147 -1.663 2.051 1.00 72.31 105 ARG A O 1
ATOM 860 N N . ARG A 1 106 ? 14.619 -0.553 3.941 1.00 69.81 106 ARG A N 1
ATOM 861 C CA . ARG A 1 106 ? 15.082 0.763 3.487 1.00 69.81 106 ARG A CA 1
ATOM 862 C C . ARG A 1 106 ? 16.572 0.888 3.801 1.00 69.81 106 ARG A C 1
ATOM 864 O O . ARG A 1 106 ? 17.038 0.308 4.783 1.00 69.81 106 ARG A O 1
ATOM 871 N N . ALA A 1 107 ? 17.316 1.543 2.913 1.00 63.97 107 ALA A N 1
ATOM 872 C CA . ALA A 1 107 ? 18.761 1.695 3.067 1.00 63.97 107 ALA A CA 1
ATOM 873 C C . ALA A 1 107 ? 19.087 2.597 4.265 1.00 63.97 107 ALA A C 1
ATOM 875 O O . ALA A 1 107 ? 19.960 2.254 5.060 1.00 63.97 107 ALA A O 1
ATOM 876 N N . ASP A 1 108 ? 18.299 3.660 4.444 1.00 59.59 108 ASP A N 1
ATOM 877 C CA . ASP A 1 108 ? 18.519 4.666 5.473 1.00 59.59 108 ASP A CA 1
ATOM 878 C C . ASP A 1 108 ? 17.413 4.660 6.533 1.00 59.59 108 ASP A C 1
ATOM 880 O O . ASP A 1 108 ? 16.221 4.539 6.243 1.00 59.59 108 ASP A O 1
ATOM 884 N N . ALA A 1 109 ? 17.806 4.827 7.799 1.00 54.81 109 ALA A N 1
ATOM 885 C CA . ALA A 1 109 ? 16.864 4.929 8.913 1.00 54.81 109 ALA A CA 1
ATOM 886 C C . ALA A 1 109 ? 15.939 6.152 8.773 1.00 54.81 109 ALA A C 1
ATOM 888 O O . ALA A 1 109 ? 14.766 6.060 9.123 1.00 54.81 109 ALA A O 1
ATOM 889 N N . ALA A 1 110 ? 16.441 7.248 8.189 1.00 56.81 110 ALA A N 1
ATOM 890 C CA . ALA A 1 110 ? 15.674 8.458 7.883 1.00 56.81 110 ALA A CA 1
ATOM 891 C C . ALA A 1 110 ? 14.578 8.232 6.827 1.00 56.81 110 ALA A C 1
ATOM 893 O O . ALA A 1 110 ? 13.578 8.943 6.816 1.00 56.81 110 ALA A O 1
ATOM 894 N N . ASP A 1 111 ? 14.734 7.211 5.981 1.00 57.28 111 ASP A N 1
ATOM 895 C CA . ASP A 1 111 ? 13.697 6.810 5.040 1.00 57.28 111 ASP A CA 1
ATOM 896 C C . ASP A 1 111 ? 12.637 5.939 5.700 1.00 57.28 111 ASP A C 1
ATOM 898 O O . ASP A 1 111 ? 11.618 5.686 5.073 1.00 57.28 111 ASP A O 1
ATOM 902 N N . THR A 1 112 ? 12.822 5.439 6.925 1.00 55.06 112 THR A N 1
ATOM 903 C CA . THR A 1 112 ? 11.764 4.691 7.619 1.00 55.06 112 THR A CA 1
ATOM 904 C C . THR A 1 112 ? 10.664 5.682 7.986 1.00 55.06 112 THR A C 1
ATOM 906 O O . THR A 1 112 ? 10.944 6.632 8.712 1.00 55.06 112 THR A O 1
ATOM 909 N N . PRO A 1 1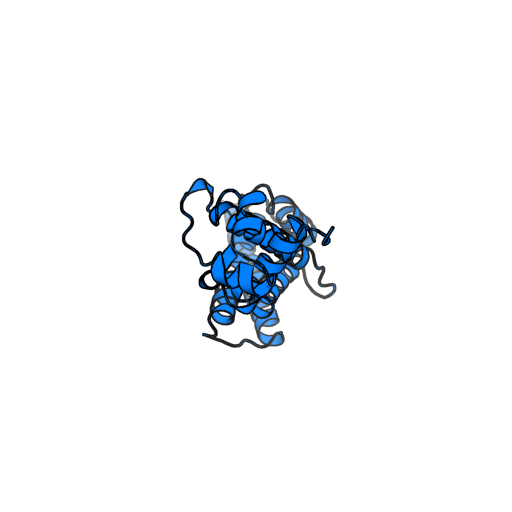13 ? 9.426 5.528 7.480 1.00 56.72 113 PRO A N 1
ATOM 910 C CA . PRO A 1 113 ? 8.396 6.497 7.790 1.00 56.72 113 PRO A CA 1
ATOM 911 C C . PRO A 1 113 ? 8.099 6.363 9.280 1.00 56.72 113 PRO A C 1
ATOM 913 O O . PRO A 1 113 ? 7.772 5.270 9.746 1.00 56.72 113 PRO A O 1
ATOM 916 N N . ASP A 1 114 ? 8.216 7.453 10.031 1.00 59.12 114 ASP A N 1
ATOM 917 C CA . ASP A 1 114 ? 7.618 7.501 11.357 1.00 59.12 114 ASP A CA 1
ATOM 918 C C . ASP A 1 114 ? 6.109 7.563 11.149 1.00 59.12 114 ASP A C 1
ATOM 920 O O . ASP A 1 114 ? 5.532 8.610 10.891 1.00 59.12 114 ASP A O 1
ATOM 924 N N . ILE A 1 115 ? 5.449 6.414 11.146 1.00 59.06 115 ILE A N 1
ATOM 925 C CA . ILE A 1 115 ? 4.050 6.362 10.726 1.00 59.06 115 ILE A CA 1
ATOM 926 C C . ILE A 1 115 ? 3.158 7.119 11.710 1.00 59.06 115 ILE A C 1
ATOM 928 O O . ILE A 1 115 ? 2.165 7.690 11.277 1.00 59.06 115 ILE A O 1
ATOM 932 N N . VAL A 1 116 ? 3.556 7.209 12.984 1.00 53.50 116 VAL A N 1
ATOM 933 C CA . VAL A 1 116 ? 2.822 7.919 14.040 1.00 53.50 116 VAL A CA 1
ATOM 934 C C . VAL A 1 116 ? 3.109 9.424 14.007 1.00 53.50 116 VAL A C 1
ATOM 936 O O . VAL A 1 116 ? 2.174 10.215 14.140 1.00 53.50 116 VAL A O 1
ATOM 939 N N . ASN A 1 117 ? 4.361 9.828 13.771 1.00 53.09 117 ASN A N 1
ATOM 940 C CA . ASN A 1 117 ? 4.776 11.238 13.831 1.00 53.09 117 ASN A CA 1
ATOM 941 C C . ASN A 1 117 ? 5.146 11.862 12.473 1.00 53.09 117 ASN A C 1
ATOM 943 O O . ASN A 1 117 ? 5.645 12.983 12.440 1.00 53.09 117 ASN A O 1
ATOM 947 N N . SER A 1 118 ? 4.922 11.177 11.348 1.00 57.84 118 SER A N 1
ATOM 948 C CA . SER A 1 118 ? 5.222 11.733 10.020 1.00 57.84 118 SER A CA 1
ATOM 949 C C . SER A 1 118 ? 4.313 12.917 9.715 1.00 57.84 118 SER A C 1
ATOM 951 O O . SER A 1 118 ? 3.084 12.812 9.754 1.00 57.84 118 SER A O 1
ATOM 953 N N . GLU A 1 119 ? 4.936 14.035 9.349 1.00 52.16 119 GLU A N 1
ATOM 954 C CA . GLU A 1 119 ? 4.255 15.295 9.038 1.00 52.16 119 GLU A CA 1
ATOM 955 C C . GLU A 1 119 ? 3.237 15.164 7.886 1.00 52.16 119 GLU A C 1
ATOM 957 O O . GLU A 1 119 ? 2.274 15.923 7.830 1.00 52.16 119 GLU A O 1
ATOM 962 N N . GLU A 1 120 ? 3.393 14.173 6.998 1.00 56.41 120 GLU A N 1
ATOM 963 C CA . GLU A 1 120 ? 2.522 13.970 5.828 1.00 56.41 120 GLU A CA 1
ATOM 964 C C . GLU A 1 120 ? 1.144 13.364 6.150 1.00 56.41 120 GLU A C 1
ATOM 966 O O . GLU A 1 120 ? 0.173 13.696 5.471 1.00 56.41 120 GLU A O 1
ATOM 971 N N . ASN A 1 121 ? 1.031 12.474 7.147 1.00 54.09 121 ASN A N 1
ATOM 972 C CA . ASN A 1 121 ? -0.214 11.728 7.412 1.00 54.09 121 ASN A CA 1
ATOM 973 C C . ASN A 1 121 ? -0.807 11.990 8.799 1.00 54.09 121 ASN A C 1
ATOM 975 O O . ASN A 1 121 ? -2.013 11.833 8.983 1.00 54.09 121 ASN A O 1
ATOM 979 N N . SER A 1 122 ? 0.013 12.398 9.771 1.00 59.19 122 SER A N 1
ATOM 980 C CA . SER A 1 122 ? -0.430 12.613 11.151 1.00 59.19 122 SER A CA 1
ATOM 981 C C . SER A 1 122 ? -1.529 13.692 11.288 1.00 59.19 122 SER A C 1
ATOM 983 O O . SER A 1 122 ? -2.473 13.452 12.032 1.00 59.19 122 SER A O 1
ATOM 985 N N . PRO A 1 123 ? -1.541 14.820 10.539 1.00 63.28 123 PRO A N 1
ATOM 986 C CA . PRO A 1 123 ? -2.538 15.880 10.751 1.00 63.28 123 PRO A CA 1
ATOM 987 C C . PRO A 1 123 ? -3.987 15.476 10.437 1.00 63.28 123 PRO A C 1
ATOM 989 O O . PRO A 1 123 ? -4.855 15.644 11.286 1.00 63.28 123 PRO A O 1
ATOM 992 N N . PHE A 1 124 ? -4.249 14.895 9.258 1.00 64.25 124 PHE A N 1
ATOM 993 C CA . PHE A 1 124 ? -5.603 14.480 8.844 1.00 64.25 124 PHE A CA 1
ATOM 994 C C . PH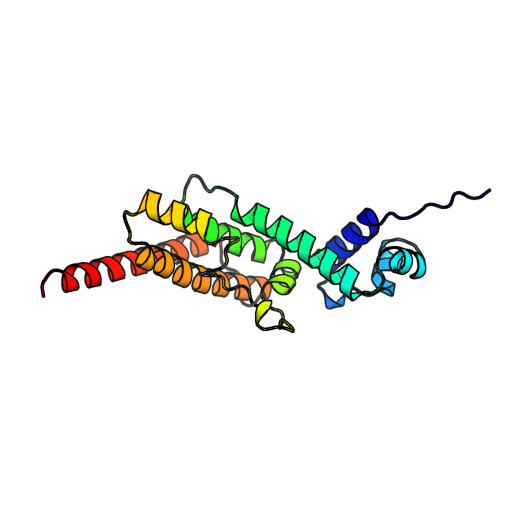E A 1 124 ? -6.182 13.418 9.785 1.00 64.25 124 PHE A C 1
ATOM 996 O O . PHE A 1 124 ? -7.357 13.427 10.142 1.00 64.25 124 PHE A O 1
ATOM 1003 N N . ILE A 1 125 ? -5.314 12.503 10.205 1.00 63.41 125 ILE A N 1
ATOM 1004 C CA . ILE A 1 125 ? -5.643 11.397 11.089 1.00 63.41 125 ILE A CA 1
ATOM 1005 C C . ILE A 1 125 ? -5.873 11.931 12.507 1.00 63.41 125 ILE A C 1
ATOM 1007 O O . ILE A 1 125 ? -6.879 11.619 13.118 1.00 63.41 125 ILE A O 1
ATOM 1011 N N . LEU A 1 126 ? -5.027 12.806 13.042 1.00 64.88 126 LEU A N 1
ATOM 1012 C CA . LEU A 1 126 ? -5.262 13.387 14.367 1.00 64.88 126 LEU A CA 1
ATOM 1013 C C . LEU A 1 126 ? -6.516 14.268 14.406 1.00 64.88 126 LEU A C 1
ATOM 1015 O O . LEU A 1 126 ? -7.250 14.241 15.395 1.00 64.88 126 LEU A O 1
ATOM 1019 N N . GLU A 1 127 ? -6.792 15.010 13.334 1.00 68.00 127 GLU A N 1
ATOM 1020 C CA . GLU A 1 127 ? -7.986 15.847 13.216 1.00 68.00 127 GLU A CA 1
ATOM 1021 C C . GLU A 1 127 ? -9.267 15.012 13.237 1.00 68.00 127 GLU A C 1
ATOM 1023 O O . GLU A 1 127 ? -10.179 15.300 14.013 1.00 68.00 127 GLU A O 1
ATOM 1028 N N . ALA A 1 128 ? -9.307 13.919 12.476 1.00 66.56 128 ALA A N 1
ATOM 1029 C CA . ALA A 1 128 ? -10.452 13.027 12.495 1.00 66.56 128 ALA A CA 1
ATOM 1030 C C . ALA A 1 128 ? -10.673 12.386 13.890 1.00 66.56 128 ALA A C 1
ATOM 1032 O O . ALA A 1 128 ? -11.826 12.181 14.271 1.00 66.56 128 ALA A O 1
ATOM 1033 N N . VAL A 1 129 ? -9.621 12.102 14.689 1.00 65.19 129 VAL A N 1
ATOM 1034 C CA . VAL A 1 129 ? -9.800 11.449 16.009 1.00 65.19 129 VAL A CA 1
ATOM 1035 C C . VAL A 1 129 ? -10.412 12.465 16.946 1.00 65.19 129 VAL A C 1
ATOM 1037 O O . VAL A 1 129 ? -11.391 12.176 17.636 1.00 65.19 129 VAL A O 1
ATOM 1040 N N . ARG A 1 130 ? -9.845 13.673 16.939 1.00 66.81 130 ARG A N 1
ATOM 1041 C CA . ARG A 1 130 ? -10.312 14.790 17.754 1.00 66.81 130 ARG A CA 1
ATOM 1042 C C . ARG A 1 130 ? -11.771 15.116 17.467 1.00 66.81 130 ARG A C 1
ATOM 1044 O O . ARG A 1 130 ? -12.530 15.300 18.413 1.00 66.81 130 ARG A O 1
ATOM 1051 N N . ALA A 1 131 ? -12.163 15.139 16.192 1.00 66.44 131 ALA A N 1
ATOM 1052 C CA . ALA A 1 131 ? -13.523 15.469 15.780 1.00 66.44 131 ALA A CA 1
ATOM 1053 C C . ALA A 1 131 ? -14.575 14.465 16.283 1.00 66.44 131 ALA A C 1
ATOM 1055 O O . ALA A 1 131 ? -15.695 14.866 16.589 1.00 66.44 131 ALA A O 1
ATOM 1056 N N . GLU A 1 132 ? -14.232 13.178 16.387 1.00 63.53 132 GLU A N 1
ATOM 1057 C CA . GLU A 1 132 ? -15.211 12.125 16.692 1.00 63.53 132 GLU A CA 1
ATOM 1058 C C . GLU A 1 132 ? -15.262 11.693 18.165 1.00 63.53 132 GLU A C 1
ATOM 1060 O O . GLU A 1 132 ? -16.265 11.119 18.583 1.00 63.53 132 GLU A O 1
ATOM 1065 N N . SER A 1 133 ? -14.206 11.920 18.955 1.00 59.19 133 SER A N 1
ATOM 1066 C CA . SER A 1 133 ? -14.039 11.202 20.235 1.00 59.19 133 SER A CA 1
ATOM 1067 C C . SER A 1 133 ? -13.748 12.065 21.463 1.00 59.19 133 SER A C 1
ATOM 1069 O O . SER A 1 133 ? -13.787 11.551 22.576 1.00 59.19 133 SER A O 1
ATOM 1071 N N . GLY A 1 134 ? -13.448 13.360 21.298 1.00 70.56 134 GLY A N 1
ATOM 1072 C CA . GLY A 1 134 ? -13.066 14.229 22.422 1.00 70.56 134 GLY A CA 1
ATOM 1073 C C . GLY A 1 134 ? -11.761 13.821 23.125 1.00 70.56 134 GLY A C 1
ATOM 1074 O O . GLY A 1 134 ? -11.468 14.325 24.206 1.00 70.56 134 GLY A O 1
ATOM 1075 N N . LEU A 1 135 ? -10.984 12.910 22.528 1.00 77.12 135 LEU A N 1
ATOM 1076 C CA . LEU A 1 135 ? -9.730 12.409 23.081 1.00 77.12 135 LEU A CA 1
ATOM 1077 C C . LEU A 1 135 ? -8.638 13.484 23.123 1.00 77.12 135 LEU A C 1
ATOM 1079 O O . LEU A 1 135 ? -8.579 14.386 22.280 1.00 77.12 135 LEU A O 1
ATOM 1083 N N . SER A 1 136 ? -7.716 13.322 24.075 1.00 81.56 136 SER A N 1
ATOM 1084 C CA . SER A 1 136 ? -6.458 14.065 24.094 1.00 81.56 136 SER A CA 1
ATOM 1085 C C . SER A 1 136 ? -5.613 13.754 22.848 1.00 81.56 136 SER A C 1
ATOM 1087 O O . SER A 1 136 ? -5.826 12.758 22.151 1.00 81.56 136 SER A O 1
ATOM 1089 N N . GLU A 1 137 ? -4.619 14.596 22.552 1.00 78.25 137 GLU A N 1
ATOM 1090 C CA . GLU A 1 137 ? -3.693 14.330 21.442 1.00 78.25 137 GLU A CA 1
ATOM 1091 C C . GLU A 1 137 ? -2.948 13.001 21.609 1.00 78.25 137 GLU A C 1
ATOM 1093 O O . GLU A 1 137 ? -2.782 12.254 20.643 1.00 78.25 137 GLU A O 1
ATOM 1098 N N . ASP A 1 138 ? -2.527 12.694 22.832 1.00 81.00 138 ASP A N 1
ATOM 1099 C CA . ASP A 1 138 ? -1.749 11.496 23.129 1.00 81.00 138 ASP A CA 1
ATOM 1100 C C . ASP A 1 138 ? -2.600 10.227 23.016 1.00 81.00 138 ASP A C 1
ATOM 1102 O O . ASP A 1 138 ? -2.150 9.222 22.453 1.00 81.00 138 ASP A O 1
ATOM 1106 N N . ASP A 1 139 ? -3.858 10.289 23.453 1.00 82.12 139 ASP A N 1
ATOM 1107 C CA . ASP A 1 139 ? -4.812 9.192 23.289 1.00 82.12 139 ASP A CA 1
ATOM 1108 C C . ASP A 1 139 ? -5.169 8.971 21.818 1.00 82.12 139 ASP A C 1
ATOM 1110 O O . ASP A 1 139 ? -5.214 7.830 21.350 1.00 82.12 139 ASP A O 1
ATOM 1114 N N . ALA A 1 140 ? -5.331 10.048 21.047 1.00 79.44 140 ALA A N 1
ATOM 1115 C CA . ALA A 1 140 ? -5.542 9.957 19.609 1.00 79.44 140 ALA A CA 1
ATOM 1116 C C . ALA A 1 140 ? -4.357 9.292 18.889 1.00 79.44 140 ALA A C 1
ATOM 1118 O O . ALA A 1 140 ? -4.549 8.370 18.087 1.00 79.44 140 ALA A O 1
ATOM 1119 N N . LYS A 1 141 ? -3.121 9.688 19.225 1.00 80.00 141 LYS A N 1
ATOM 1120 C CA . LYS A 1 141 ? -1.895 9.047 18.717 1.00 80.00 141 LYS A CA 1
ATOM 1121 C C . LYS A 1 141 ? -1.823 7.573 19.106 1.00 80.00 141 LYS A C 1
ATOM 1123 O O . LYS A 1 141 ? -1.379 6.745 18.306 1.00 80.00 141 LYS A O 1
ATOM 1128 N N . ARG A 1 142 ? -2.254 7.224 20.322 1.00 83.56 142 ARG A N 1
ATOM 1129 C CA . ARG A 1 142 ? -2.300 5.836 20.796 1.00 83.56 142 ARG A CA 1
ATOM 1130 C C . ARG A 1 142 ? -3.269 4.990 19.976 1.00 83.56 142 ARG A C 1
ATOM 1132 O O . ARG A 1 142 ? -2.848 3.956 19.456 1.00 83.56 142 ARG A O 1
ATOM 1139 N N . VAL A 1 143 ? -4.515 5.438 19.823 1.00 82.81 143 VAL A N 1
ATOM 1140 C CA . VAL A 1 143 ? -5.535 4.748 19.015 1.00 82.81 143 VAL A CA 1
ATOM 1141 C C . VAL A 1 143 ? -5.033 4.531 17.593 1.00 82.81 143 VAL A C 1
ATOM 1143 O O . VAL A 1 143 ? -5.096 3.415 17.073 1.00 82.81 143 VAL A O 1
ATOM 1146 N N . PHE A 1 144 ? -4.478 5.578 16.981 1.00 80.50 144 PHE A N 1
ATOM 1147 C CA . PHE A 1 144 ? -3.954 5.495 15.628 1.00 80.50 144 PHE A CA 1
ATOM 1148 C C . PHE A 1 144 ? -2.830 4.461 15.495 1.00 80.50 144 PHE A C 1
ATOM 1150 O O . PHE A 1 144 ? -2.883 3.612 14.606 1.00 80.50 144 PHE A O 1
ATOM 1157 N N . ARG A 1 145 ? -1.840 4.484 16.396 1.00 83.31 145 ARG A N 1
ATOM 1158 C CA . ARG A 1 145 ? -0.714 3.541 16.374 1.00 83.31 145 ARG A CA 1
ATOM 1159 C C . ARG A 1 145 ? -1.180 2.089 16.456 1.00 83.31 145 ARG A C 1
ATOM 1161 O O . ARG A 1 145 ? -0.712 1.255 15.684 1.00 83.31 145 ARG A O 1
ATOM 1168 N N . GLU A 1 146 ? -2.076 1.780 17.389 1.00 87.12 146 GLU A N 1
ATOM 1169 C CA . GLU A 1 146 ? -2.539 0.407 17.619 1.00 87.12 146 GLU A CA 1
ATOM 1170 C C . GLU A 1 146 ? -3.385 -0.108 16.443 1.00 87.12 146 GLU A C 1
ATOM 1172 O O . GLU A 1 146 ? -3.151 -1.216 15.952 1.00 87.12 146 GLU A O 1
ATOM 1177 N N . LEU A 1 147 ? -4.288 0.721 15.907 1.00 85.75 147 LEU A N 1
ATOM 1178 C CA . LEU A 1 147 ? -5.055 0.377 14.707 1.00 85.75 147 LEU A CA 1
ATOM 1179 C C . LEU A 1 147 ? -4.181 0.232 13.465 1.00 85.75 147 LEU A C 1
ATOM 1181 O O . LEU A 1 147 ? -4.424 -0.665 12.653 1.00 85.75 147 LEU A O 1
ATOM 1185 N N . TRP A 1 148 ? -3.174 1.091 13.300 1.00 85.12 148 TRP A N 1
ATOM 1186 C CA . TRP A 1 148 ? -2.257 1.004 12.173 1.00 85.12 148 TRP A CA 1
ATOM 1187 C C . TRP A 1 148 ? -1.455 -0.299 12.219 1.00 85.12 148 TRP A C 1
ATOM 1189 O O . TRP A 1 148 ? -1.435 -1.025 11.227 1.00 85.12 148 TRP A O 1
ATOM 1199 N N . LEU A 1 149 ? -0.864 -0.644 13.371 1.00 88.50 149 LEU A N 1
ATOM 1200 C CA . LEU A 1 149 ? -0.121 -1.899 13.549 1.00 88.50 149 LEU A CA 1
ATOM 1201 C C . LEU A 1 149 ? -0.998 -3.119 13.253 1.00 88.50 149 LEU A C 1
ATOM 1203 O O . LEU A 1 149 ? -0.579 -4.033 12.540 1.00 88.50 149 LEU A O 1
ATOM 1207 N N . PHE A 1 150 ? -2.233 -3.113 13.753 1.00 93.56 150 PHE A N 1
ATOM 1208 C CA . PHE A 1 150 ? -3.187 -4.186 13.506 1.00 93.56 150 PHE A CA 1
ATOM 1209 C C . PHE A 1 150 ? -3.564 -4.300 12.019 1.00 93.56 150 PHE A C 1
ATOM 1211 O O . PHE A 1 150 ? -3.503 -5.385 11.435 1.00 93.56 150 PHE A O 1
ATOM 1218 N N . SER A 1 151 ? -3.874 -3.170 11.377 1.00 92.94 151 SER A N 1
ATOM 1219 C CA . SER A 1 151 ? -4.184 -3.106 9.942 1.00 92.94 151 SER A CA 1
ATOM 1220 C C . SER A 1 151 ? -2.999 -3.556 9.090 1.00 92.94 151 SER A C 1
ATOM 1222 O O . SER A 1 151 ? -3.184 -4.284 8.117 1.00 92.94 151 SER A O 1
ATOM 1224 N N . HIS A 1 152 ? -1.776 -3.180 9.473 1.00 93.06 152 HIS A N 1
ATOM 1225 C CA . HIS A 1 152 ? -0.549 -3.595 8.804 1.00 93.06 152 HIS A CA 1
ATOM 1226 C C . HIS A 1 152 ? -0.305 -5.104 8.914 1.00 93.06 152 HIS A C 1
ATOM 1228 O O . HIS A 1 152 ? 0.110 -5.724 7.934 1.00 93.06 152 HIS A O 1
ATOM 1234 N N . GLY A 1 153 ? -0.632 -5.717 10.056 1.00 95.25 153 GLY A N 1
ATOM 1235 C CA . GLY A 1 153 ? -0.615 -7.171 10.217 1.00 95.25 153 GLY A CA 1
ATOM 1236 C C . GLY A 1 153 ? -1.564 -7.877 9.243 1.00 95.25 153 GLY A C 1
ATOM 1237 O O . GLY A 1 153 ? -1.140 -8.775 8.514 1.00 95.25 153 GLY A O 1
ATOM 1238 N N . ILE A 1 154 ? -2.825 -7.430 9.166 1.00 96.75 154 ILE A N 1
ATOM 1239 C CA . ILE A 1 154 ? -3.816 -7.958 8.208 1.00 96.75 154 ILE A CA 1
ATOM 1240 C C . ILE A 1 154 ? -3.336 -7.776 6.765 1.00 96.75 154 ILE A C 1
ATOM 1242 O O . ILE A 1 154 ? -3.297 -8.735 5.995 1.00 96.75 154 ILE A O 1
ATOM 1246 N N . ALA A 1 155 ? -2.936 -6.556 6.414 1.00 95.88 155 ALA A N 1
ATOM 1247 C CA . ALA A 1 155 ? -2.465 -6.195 5.085 1.00 95.88 155 ALA A CA 1
ATOM 1248 C C . ALA A 1 155 ? -1.259 -7.039 4.649 1.00 95.88 155 ALA A C 1
ATOM 1250 O O . ALA A 1 155 ? -1.230 -7.534 3.525 1.00 95.88 155 ALA A O 1
ATOM 1251 N N . THR A 1 156 ? -0.302 -7.268 5.552 1.00 96.62 156 THR A N 1
ATOM 1252 C CA . THR A 1 156 ? 0.867 -8.115 5.294 1.00 96.62 156 THR A CA 1
ATOM 1253 C C . THR A 1 156 ? 0.452 -9.552 5.009 1.00 96.62 156 THR A C 1
ATOM 1255 O O . THR A 1 156 ? 0.858 -10.097 3.987 1.00 96.62 156 THR A O 1
ATOM 1258 N N . MET A 1 157 ? -0.406 -10.145 5.851 1.00 97.31 157 MET A N 1
ATOM 1259 C CA . MET A 1 157 ? -0.891 -11.515 5.642 1.00 97.31 157 MET A CA 1
ATOM 1260 C C . MET A 1 157 ? -1.625 -11.680 4.302 1.00 97.31 157 MET A C 1
ATOM 1262 O O . MET A 1 157 ? -1.474 -12.712 3.650 1.00 97.31 157 MET A O 1
ATOM 1266 N N . ILE A 1 158 ? -2.377 -10.664 3.869 1.00 96.06 158 ILE A N 1
ATOM 1267 C CA . ILE A 1 158 ? -3.057 -10.650 2.564 1.00 96.06 158 ILE A CA 1
ATOM 1268 C C . ILE A 1 158 ? -2.049 -10.505 1.415 1.00 96.06 158 ILE A C 1
ATOM 1270 O O . ILE A 1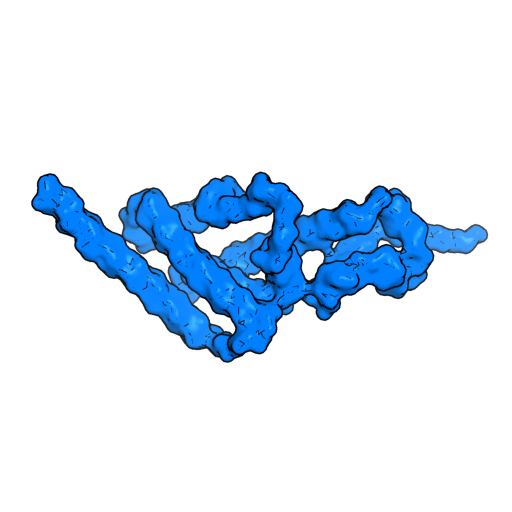 158 ? -2.099 -11.261 0.441 1.00 96.06 158 ILE A O 1
ATOM 1274 N N . ALA A 1 159 ? -1.115 -9.556 1.516 1.00 95.44 159 ALA A N 1
ATOM 1275 C CA . ALA A 1 159 ? -0.134 -9.268 0.470 1.00 95.44 159 ALA A CA 1
ATOM 1276 C C . ALA A 1 159 ? 0.839 -10.435 0.226 1.00 95.44 159 ALA A C 1
ATOM 1278 O O . ALA A 1 159 ? 1.320 -10.611 -0.897 1.00 95.44 159 ALA A O 1
ATOM 1279 N N . THR A 1 160 ? 1.102 -11.252 1.250 1.00 95.19 160 THR A N 1
ATOM 1280 C CA . THR A 1 160 ? 1.910 -12.479 1.152 1.00 95.19 160 THR A CA 1
ATOM 1281 C C . THR A 1 160 ? 1.089 -13.739 0.896 1.00 95.19 160 THR A C 1
ATOM 1283 O O . THR A 1 160 ? 1.666 -14.822 0.854 1.00 95.19 160 THR A O 1
ATOM 1286 N N . ALA A 1 161 ? -0.232 -13.620 0.721 1.00 94.12 161 ALA A N 1
ATOM 1287 C CA . ALA A 1 161 ? -1.157 -14.747 0.577 1.00 94.12 161 ALA A CA 1
ATOM 1288 C C . ALA A 1 161 ? -1.091 -15.768 1.735 1.00 94.12 161 ALA A C 1
ATOM 1290 O O . ALA A 1 161 ? -1.413 -16.941 1.559 1.00 94.12 161 ALA A O 1
ATOM 1291 N N . THR A 1 162 ? -0.697 -15.320 2.929 1.00 96.00 162 THR A N 1
ATOM 1292 C CA . THR A 1 162 ? -0.711 -16.129 4.156 1.00 96.00 162 THR A CA 1
ATOM 1293 C C . THR A 1 162 ? -2.136 -16.326 4.671 1.00 96.00 162 THR A C 1
ATOM 1295 O O . THR A 1 162 ? -2.439 -17.359 5.263 1.00 96.00 162 THR A O 1
ATOM 1298 N N . ALA A 1 163 ? -3.015 -15.346 4.450 1.00 93.06 163 ALA A N 1
ATOM 1299 C CA . ALA A 1 163 ? -4.424 -15.423 4.812 1.00 93.06 163 ALA A CA 1
ATOM 1300 C C . ALA A 1 163 ? -5.298 -14.650 3.818 1.00 93.06 163 ALA A C 1
ATOM 1302 O O . ALA A 1 163 ? -4.856 -13.671 3.216 1.00 93.06 163 ALA A O 1
ATOM 1303 N N . ASP A 1 164 ? -6.555 -15.074 3.697 1.00 90.94 164 ASP A N 1
ATOM 1304 C CA . ASP A 1 164 ? -7.598 -14.373 2.949 1.00 90.94 164 ASP A CA 1
ATOM 1305 C C . ASP A 1 164 ? -8.773 -14.085 3.888 1.00 90.94 164 ASP A C 1
ATOM 1307 O O . ASP A 1 164 ? -9.529 -14.979 4.275 1.00 90.94 164 ASP A O 1
ATOM 1311 N N . PHE A 1 165 ? -8.876 -12.831 4.327 1.00 92.81 165 PHE A N 1
ATOM 1312 C CA . PHE A 1 165 ? -9.939 -12.385 5.219 1.00 92.81 165 PHE A CA 1
ATOM 1313 C C . PHE A 1 165 ? -11.046 -11.719 4.402 1.00 92.81 165 PHE A C 1
ATOM 1315 O O . PHE A 1 165 ? -10.800 -10.782 3.644 1.00 92.81 165 PHE A O 1
ATOM 1322 N N . GLY A 1 166 ? -12.290 -12.155 4.604 1.00 93.31 166 GLY A N 1
ATOM 1323 C CA . GLY A 1 166 ? -13.444 -11.492 4.001 1.00 93.31 166 GLY A CA 1
ATOM 1324 C C . GLY A 1 166 ? -13.664 -10.086 4.570 1.00 93.31 166 GLY A C 1
ATOM 1325 O O . GLY A 1 166 ? -13.448 -9.844 5.760 1.00 93.31 166 GLY A O 1
ATOM 1326 N N . ASP A 1 167 ? -14.178 -9.174 3.746 1.00 91.69 167 ASP A N 1
ATOM 1327 C CA . ASP A 1 167 ? -14.352 -7.756 4.096 1.00 91.69 167 ASP A CA 1
ATOM 1328 C C . ASP A 1 167 ? -15.184 -7.556 5.375 1.00 91.69 167 ASP A C 1
ATOM 1330 O O . ASP A 1 167 ? -14.873 -6.702 6.207 1.00 91.69 167 ASP A O 1
ATOM 1334 N N . ARG A 1 168 ? -16.211 -8.393 5.591 1.00 93.25 168 ARG A N 1
ATOM 1335 C CA . ARG A 1 168 ? -17.019 -8.375 6.822 1.00 93.25 168 ARG A CA 1
ATOM 1336 C C . ARG A 1 168 ? -16.186 -8.700 8.064 1.00 93.25 168 ARG A C 1
ATOM 1338 O O . ARG A 1 168 ? -16.351 -8.040 9.086 1.00 93.25 168 ARG A O 1
ATOM 1345 N N . ALA A 1 169 ? -15.300 -9.693 7.980 1.00 95.25 169 ALA A N 1
ATOM 1346 C CA . ALA A 1 169 ? -14.434 -10.079 9.091 1.00 95.25 169 ALA A CA 1
ATOM 1347 C C . ALA A 1 169 ? -13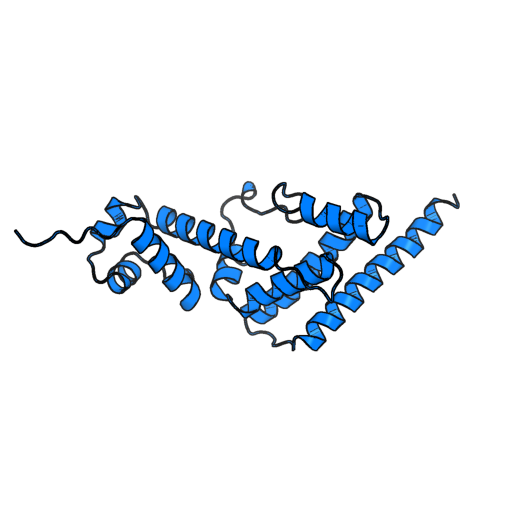.412 -8.977 9.393 1.00 95.25 169 ALA A C 1
ATOM 1349 O O . ALA A 1 169 ? -13.244 -8.609 10.551 1.00 95.25 169 ALA A O 1
ATOM 1350 N N . ILE A 1 170 ? -12.801 -8.384 8.359 1.00 94.94 170 ILE A N 1
ATOM 1351 C CA . ILE A 1 170 ? -11.873 -7.251 8.509 1.00 94.94 170 ILE A CA 1
ATOM 1352 C C . ILE A 1 170 ? -12.566 -6.077 9.212 1.00 94.94 170 ILE A C 1
ATOM 1354 O O . ILE A 1 170 ? -12.052 -5.549 10.198 1.00 94.94 170 ILE A O 1
ATOM 1358 N N . ARG A 1 171 ? -13.768 -5.702 8.752 1.00 93.25 171 ARG A N 1
ATOM 1359 C CA . ARG A 1 171 ? -14.568 -4.627 9.359 1.00 93.25 171 ARG A CA 1
ATOM 1360 C C . ARG A 1 171 ? -14.901 -4.903 10.824 1.00 93.25 171 ARG A C 1
ATOM 1362 O O . ARG A 1 171 ? -14.905 -3.953 11.606 1.00 93.25 171 ARG A O 1
ATOM 1369 N N . GLN A 1 172 ? -15.202 -6.153 11.180 1.00 94.25 172 GLN A N 1
ATOM 1370 C CA . GLN A 1 172 ? -15.495 -6.540 12.559 1.00 94.25 172 GLN A CA 1
ATOM 1371 C C . GLN A 1 172 ? -14.241 -6.452 13.434 1.00 94.25 172 GLN A C 1
ATOM 1373 O O . GLN A 1 172 ? -14.261 -5.743 14.432 1.00 94.25 172 GLN A O 1
ATOM 1378 N N . MET A 1 173 ? -13.132 -7.065 13.009 1.00 95.44 173 MET A N 1
ATOM 1379 C CA . MET A 1 173 ? -11.869 -7.053 13.753 1.00 95.44 173 MET A CA 1
ATOM 1380 C C . MET A 1 173 ? -11.357 -5.629 14.011 1.00 95.44 173 MET A C 1
ATOM 1382 O O . MET A 1 173 ? -10.950 -5.312 15.125 1.00 95.44 173 MET A O 1
ATOM 1386 N N . LEU A 1 174 ? -11.430 -4.742 13.010 1.00 92.44 174 LEU A N 1
ATOM 1387 C CA . LEU A 1 174 ? -11.065 -3.332 13.187 1.00 92.44 174 LEU A CA 1
ATOM 1388 C C . LEU A 1 174 ? -11.966 -2.620 14.203 1.00 92.44 174 LEU A C 1
ATOM 1390 O O . LEU A 1 174 ? -11.482 -1.813 14.993 1.00 92.44 174 LEU A O 1
ATOM 1394 N N . SER A 1 175 ? -13.269 -2.917 14.200 1.00 90.75 175 SER A N 1
ATOM 1395 C CA . SER A 1 175 ? -14.200 -2.378 15.195 1.00 90.75 175 SER A CA 1
ATOM 1396 C C . SER A 1 175 ? -13.914 -2.894 16.602 1.00 90.75 175 SER A C 1
ATOM 1398 O O . SER A 1 175 ? -13.994 -2.109 17.545 1.00 90.75 175 SER A O 1
ATOM 1400 N N . ASP A 1 176 ? -13.579 -4.174 16.742 1.00 94.00 176 ASP A N 1
ATOM 1401 C CA . ASP A 1 176 ? -13.281 -4.789 18.034 1.00 94.00 176 ASP A CA 1
ATOM 1402 C C . ASP A 1 176 ? -12.011 -4.184 18.642 1.00 94.00 176 ASP A C 1
ATOM 1404 O O . ASP A 1 176 ? -12.024 -3.772 19.802 1.00 94.00 176 ASP A O 1
ATOM 1408 N N . VAL A 1 177 ? -10.947 -4.036 17.841 1.00 92.56 177 VAL A N 1
ATOM 1409 C CA . VAL A 1 177 ? -9.705 -3.381 18.280 1.00 92.56 177 VAL A CA 1
ATOM 1410 C C . VAL A 1 177 ? -9.966 -1.924 18.650 1.00 92.56 177 VAL A C 1
ATOM 1412 O O . VAL A 1 177 ? -9.622 -1.518 19.753 1.00 92.56 177 VAL A O 1
ATOM 1415 N N . TYR A 1 178 ? -10.628 -1.148 17.786 1.00 87.69 178 TYR A N 1
ATOM 1416 C CA . TYR A 1 178 ? -10.920 0.262 18.064 1.00 87.69 178 TYR A CA 1
ATOM 1417 C C . TYR A 1 178 ? -11.672 0.448 19.389 1.00 87.69 178 TYR A C 1
ATOM 1419 O O . TYR A 1 178 ? -11.234 1.207 20.252 1.00 87.69 178 TYR A O 1
ATOM 1427 N N . ARG A 1 179 ? -12.769 -0.295 19.585 1.00 89.25 179 ARG A N 1
ATOM 1428 C CA . ARG A 1 179 ? -13.566 -0.232 20.819 1.00 89.25 179 ARG A CA 1
ATOM 1429 C C . ARG A 1 179 ? -12.773 -0.690 22.039 1.00 89.25 179 ARG A C 1
ATOM 1431 O O . ARG A 1 179 ? -12.892 -0.078 23.093 1.00 89.25 179 ARG A O 1
ATOM 1438 N N . GLY A 1 180 ? -11.962 -1.739 21.898 1.00 91.75 180 GLY A N 1
ATOM 1439 C CA . GLY A 1 180 ? -11.106 -2.231 22.975 1.00 91.75 180 GLY A CA 1
ATOM 1440 C C . GLY A 1 180 ? -10.107 -1.178 23.455 1.00 91.75 180 GLY A C 1
ATOM 1441 O O . GLY A 1 180 ? -9.954 -0.987 24.661 1.00 91.75 180 GLY A O 1
ATOM 1442 N N . VAL A 1 181 ? -9.479 -0.449 22.527 1.00 89.56 181 VAL A N 1
ATOM 1443 C CA . VAL A 1 181 ? -8.541 0.630 22.869 1.00 89.56 181 VAL A CA 1
ATOM 1444 C C . VAL A 1 181 ? -9.257 1.792 23.559 1.00 89.56 181 VAL A C 1
ATOM 1446 O O . VAL A 1 181 ? -8.766 2.269 24.580 1.00 89.56 181 VAL A O 1
ATOM 1449 N N . LEU A 1 182 ? -10.430 2.208 23.066 1.00 86.94 182 LEU A N 1
ATOM 1450 C CA . LEU A 1 182 ? -11.220 3.275 23.696 1.00 86.94 182 LEU A CA 1
ATOM 1451 C C . LEU A 1 182 ? -11.625 2.930 25.133 1.00 86.94 182 LEU A C 1
ATOM 1453 O O . LEU A 1 182 ? -11.338 3.696 26.049 1.00 86.94 182 LEU A O 1
ATOM 1457 N N . LEU A 1 183 ? -12.205 1.745 25.348 1.00 90.38 183 LEU A N 1
ATOM 1458 C CA . LEU A 1 183 ? -12.591 1.280 26.685 1.00 90.38 183 LEU A CA 1
ATOM 1459 C C . LEU A 1 183 ? -11.390 1.224 27.634 1.00 90.38 183 LEU A C 1
ATOM 1461 O O . LEU A 1 183 ? -11.503 1.539 28.821 1.00 90.38 183 LEU A O 1
ATOM 1465 N N . HIS A 1 184 ? -10.220 0.830 27.122 1.00 90.81 184 HIS A N 1
ATOM 1466 C CA . HIS A 1 184 ? -9.008 0.829 27.922 1.00 90.81 184 HIS A CA 1
ATOM 1467 C C . HIS A 1 184 ? -8.609 2.252 28.330 1.00 90.81 184 HIS A C 1
ATOM 1469 O O . HIS A 1 184 ? -8.366 2.467 29.519 1.00 90.81 184 HIS A O 1
ATOM 1475 N N . ILE A 1 185 ? -8.580 3.202 27.391 1.00 87.69 185 ILE A N 1
ATOM 1476 C CA . ILE A 1 185 ? -8.254 4.612 27.654 1.00 87.69 185 ILE A CA 1
ATOM 1477 C C . ILE A 1 185 ? -9.190 5.195 28.720 1.00 87.69 185 ILE A C 1
ATOM 1479 O O . ILE A 1 185 ? -8.700 5.699 29.732 1.00 87.69 185 ILE A O 1
ATOM 1483 N N . GLU A 1 186 ? -10.506 5.026 28.566 1.00 85.81 186 GLU A N 1
ATOM 1484 C CA . GLU A 1 186 ? -11.521 5.490 29.526 1.00 85.81 186 GLU A CA 1
ATOM 1485 C C . GLU A 1 186 ? -11.283 4.914 30.930 1.00 85.81 186 GLU A C 1
ATOM 1487 O O . GLU A 1 186 ? -11.250 5.643 31.923 1.00 85.81 186 GLU A O 1
ATOM 1492 N N . SER A 1 187 ? -11.024 3.605 31.020 1.00 86.38 187 SER A N 1
ATOM 1493 C CA . SER A 1 187 ? -10.786 2.929 32.303 1.00 86.38 187 SER A CA 1
ATOM 1494 C C . SER A 1 187 ? -9.502 3.372 33.021 1.00 86.38 187 SER A C 1
ATOM 1496 O O . SER A 1 187 ? -9.389 3.220 34.242 1.00 86.38 187 SER A O 1
ATOM 1498 N N . THR A 1 188 ? -8.518 3.885 32.276 1.00 80.38 188 THR A N 1
ATOM 1499 C CA . THR A 1 188 ? -7.257 4.404 32.823 1.00 80.38 188 THR A CA 1
ATOM 1500 C C . THR A 1 188 ? -7.284 5.904 33.098 1.00 80.38 188 THR A C 1
ATOM 1502 O O . THR A 1 188 ? -6.642 6.325 34.058 1.00 80.38 188 THR A O 1
ATOM 1505 N N . GLY A 1 189 ? -8.046 6.682 32.325 1.00 66.38 189 GLY A N 1
ATOM 1506 C CA . GLY A 1 189 ? -8.240 8.120 32.533 1.00 66.38 189 GLY A CA 1
ATOM 1507 C C . GLY A 1 189 ? -9.042 8.433 33.801 1.00 66.38 189 GLY A C 1
ATOM 1508 O O . GLY A 1 189 ? -8.639 9.282 34.588 1.00 66.38 189 GLY A O 1
ATOM 1509 N N . ASP A 1 190 ? -10.090 7.656 34.105 1.00 54.09 190 ASP A N 1
ATOM 1510 C CA . ASP A 1 190 ? -10.893 7.840 35.335 1.00 54.09 190 ASP A CA 1
ATOM 1511 C C . ASP A 1 190 ? -10.122 7.472 36.630 1.00 54.09 190 ASP A C 1
ATOM 1513 O O . ASP A 1 190 ? -10.578 7.704 37.752 1.00 54.09 190 ASP A O 1
ATOM 1517 N N . ARG A 1 191 ? -8.921 6.884 36.503 1.00 49.66 191 ARG A N 1
ATOM 1518 C CA . ARG A 1 191 ? -8.040 6.558 37.638 1.00 49.66 191 ARG A CA 1
ATOM 1519 C C . ARG A 1 191 ? -6.993 7.631 37.935 1.00 49.66 191 ARG A C 1
ATOM 1521 O O . ARG A 1 191 ? -6.491 7.638 39.060 1.00 49.66 191 ARG A O 1
ATOM 1528 N N . SER A 1 192 ? -6.653 8.505 36.984 1.00 46.84 192 SER A N 1
ATOM 1529 C CA . SER A 1 192 ? -5.722 9.619 37.221 1.00 46.84 192 SER A CA 1
ATOM 1530 C C . SER A 1 192 ? -6.386 10.812 37.908 1.00 46.84 192 SER A C 1
ATOM 1532 O O . SER A 1 192 ? -5.718 11.471 38.694 1.00 46.84 192 SER A O 1
ATOM 1534 N N . ASP A 1 193 ? -7.693 11.017 37.717 1.00 44.44 193 ASP A N 1
ATOM 1535 C CA . ASP A 1 193 ? -8.459 12.111 38.350 1.00 44.44 193 ASP A CA 1
ATOM 1536 C C . ASP A 1 193 ? -8.892 11.822 39.801 1.00 44.44 193 ASP A C 1
ATOM 1538 O O . ASP A 1 193 ? -9.485 12.667 40.469 1.00 44.44 193 ASP A O 1
ATOM 1542 N N . ARG A 1 194 ? -8.596 10.623 40.323 1.00 42.81 194 ARG A N 1
ATOM 1543 C CA . ARG A 1 194 ? -8.908 10.216 41.708 1.00 42.81 194 ARG A CA 1
ATOM 1544 C C . ARG A 1 194 ? -7.684 10.166 42.630 1.00 42.81 194 ARG A C 1
ATOM 1546 O O . ARG A 1 194 ? -7.758 9.531 43.684 1.00 42.81 194 ARG A O 1
ATOM 1553 N N . ARG A 1 195 ? -6.560 10.768 42.236 1.00 37.09 195 ARG A N 1
ATOM 1554 C CA . ARG A 1 195 ? -5.343 10.863 43.057 1.00 37.09 195 ARG A CA 1
ATOM 1555 C C . ARG A 1 195 ? -4.975 12.299 43.371 1.00 37.09 195 ARG A C 1
ATOM 1557 O O . ARG A 1 195 ? -5.092 13.141 42.462 1.00 37.09 195 ARG A O 1
#

Nearest PDB structures (foldseek):
  3cjd-assembly1_B  TM=7.120E-01  e=5.096E-04  Jannaschia sp. CCS1
  3hta-assembly2_C  TM=6.047E-01  e=8.109E-04  Streptomyces lividans
  3he0-assembly1_B  TM=6.366E-01  e=7.538E-03  Vibrio parahaemolyticus
  5cxg-assembly2_D  TM=5.547E-01  e=6.869E-03  Mycobacterium tuberculosis H37Rv
  2zoy-assembly1_B  TM=5.779E-01  e=9.961E-03  Corynebacterium glutamicum ATCC 13032

Radius of gyration: 20.98 Å; Cα contacts (8 Å, |Δi|>4): 174; chains: 1; bounding box: 41×32×86 Å

InterPro domains:
  IPR009057 Homedomain-like superfamily [SSF46689] (7-72)
  IPR025996 HTH-type transcriptional regulator MT1864/Rv1816-like, C-terminal domain [PF13305] (81-161)
  IPR036271 Tetracyclin repressor-like, C-terminal domain superfamily [SSF48498] (78-182)

Mean predicted aligned error: 7.43 Å

Secondary structure (DSSP, 8-state):
--------HHHHHHHHHHHHHHH-GGG--HHHHHHHTTS-SHHHHHH-SSHHHHHHHHHHHHHHHHHHHHT---TTS-HHHHHHHHHHHHHHH-HHHHHHHHSSPPSSGGGS--TTT-TTTHHHHHHHHHHHH---HHHHHHHHHHHHHHHHHHHHHHHTTS----HHHHHHHHHHHHHHHHHHHHHHHHHHTT-

Solvent-accessible surface area (backbone atoms only — not comparable to full-atom values): 11133 Å² total; per-residue (Å²): 134,83,82,80,81,72,80,48,64,65,56,53,43,52,52,49,34,54,47,21,52,75,63,22,68,88,55,69,41,63,66,52,46,15,57,77,68,75,49,65,53,63,71,53,50,75,70,27,90,41,73,63,56,50,49,54,49,28,51,52,54,47,51,53,55,50,52,55,41,46,68,47,84,42,96,91,43,60,65,68,57,22,34,40,52,26,52,30,45,45,14,67,77,35,30,34,44,39,41,63,73,74,68,56,88,65,95,44,77,87,69,52,75,49,78,72,76,30,84,90,57,32,60,68,53,49,50,48,40,44,74,75,65,77,50,52,73,68,55,36,53,49,53,50,47,56,49,48,54,51,32,50,52,55,20,49,32,40,44,69,68,74,44,87,77,54,69,70,56,51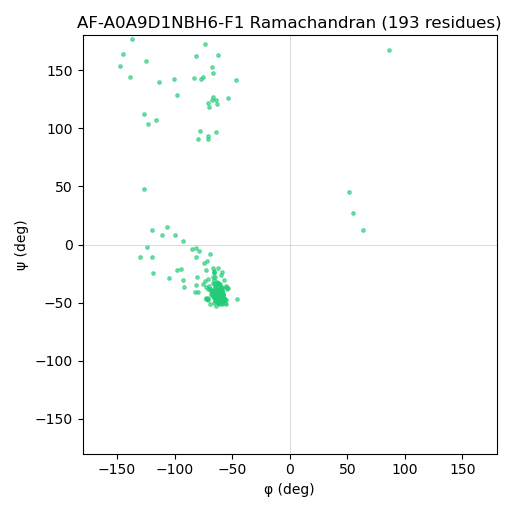,57,46,53,54,50,52,51,53,52,51,51,51,55,50,50,54,66,53,53,69,56,61,79,74,110